Protein AF-A0A2T0QZN2-F1 (afdb_monomer)

InterPro domains:
  IPR001279 Metallo-beta-lactamase [PF00753] (52-262)
  IPR001279 Metallo-beta-lactamase [SM00849] (48-262)
  IPR036866 Ribonuclease Z/Hydroxyacylglutathione hydrolase-like [G3DSA:3.60.15.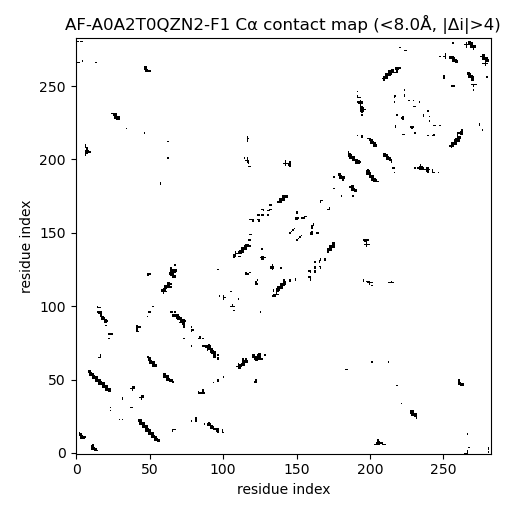10] (1-282)
  IPR036866 Ribonuclease Z/Hydroxyacylglutathione hydrolase-like [SSF56281] (5-277)
  IPR051013 N-acyl homoserine lactonase-like [PTHR42978] (6-269)

Structure (mmCIF, N/CA/C/O backbone):
data_AF-A0A2T0QZN2-F1
#
_entry.id   AF-A0A2T0QZN2-F1
#
loop_
_atom_site.group_PDB
_atom_site.id
_atom_site.type_symbol
_atom_site.label_atom_id
_atom_site.label_alt_id
_atom_site.label_comp_id
_atom_site.label_asym_id
_atom_site.label_entity_id
_atom_site.label_seq_id
_atom_site.pdbx_PDB_ins_code
_atom_site.Cartn_x
_atom_site.Cartn_y
_atom_site.Cartn_z
_atom_site.occupancy
_atom_site.B_iso_or_equiv
_atom_site.auth_seq_id
_atom_site.auth_comp_id
_atom_site.auth_asym_id
_atom_site.auth_atom_id
_atom_site.pdbx_PDB_model_num
ATOM 1 N N . MET A 1 1 ? 12.228 2.367 15.124 1.00 57.94 1 MET A N 1
ATOM 2 C CA . MET A 1 1 ? 10.984 2.978 14.625 1.00 57.94 1 MET A CA 1
ATOM 3 C C . MET A 1 1 ? 9.827 2.235 15.259 1.00 57.94 1 MET A C 1
ATOM 5 O O . MET A 1 1 ? 10.024 1.091 15.664 1.00 57.94 1 MET A O 1
ATOM 9 N N . THR A 1 2 ? 8.686 2.889 15.452 1.00 73.50 2 THR A N 1
ATOM 10 C CA . THR A 1 2 ? 7.521 2.229 16.049 1.00 73.50 2 THR A CA 1
ATOM 11 C C . THR A 1 2 ? 6.618 1.732 14.929 1.00 73.50 2 THR A C 1
ATOM 13 O O . THR A 1 2 ? 5.990 2.531 14.245 1.00 73.50 2 THR A O 1
ATOM 16 N N . ASP A 1 3 ? 6.494 0.416 14.786 1.00 89.56 3 ASP A N 1
ATOM 17 C CA . ASP A 1 3 ? 5.638 -0.207 13.763 1.00 89.56 3 ASP A CA 1
ATOM 18 C C . ASP A 1 3 ? 4.159 -0.231 14.175 1.00 89.56 3 ASP A C 1
ATOM 20 O O . ASP A 1 3 ? 3.349 -0.939 13.590 1.00 89.56 3 ASP A O 1
ATOM 24 N N . LYS A 1 4 ? 3.782 0.530 15.210 1.00 95.88 4 LYS A N 1
ATOM 25 C CA . LYS A 1 4 ? 2.442 0.523 15.797 1.00 95.88 4 LYS A CA 1
ATOM 26 C C . LYS A 1 4 ? 2.011 1.916 16.245 1.00 95.88 4 LYS A C 1
ATOM 28 O O . LYS A 1 4 ? 2.780 2.637 16.879 1.00 95.88 4 LYS A O 1
ATOM 33 N N . ILE A 1 5 ? 0.755 2.267 15.989 1.00 97.38 5 ILE A N 1
ATOM 34 C CA . ILE A 1 5 ? 0.128 3.508 16.455 1.00 97.38 5 ILE A CA 1
ATOM 35 C C . ILE A 1 5 ? -1.309 3.248 16.925 1.00 97.38 5 ILE A C 1
ATOM 37 O O . ILE A 1 5 ? -1.984 2.335 16.453 1.00 97.38 5 ILE A O 1
ATOM 41 N N . THR A 1 6 ? -1.791 4.057 17.871 1.00 97.56 6 THR A N 1
ATOM 42 C CA . THR A 1 6 ? -3.186 4.032 18.334 1.00 97.56 6 THR A CA 1
ATOM 43 C C . THR A 1 6 ? -3.939 5.238 17.781 1.00 97.56 6 THR A C 1
ATOM 45 O O . THR A 1 6 ? -3.497 6.374 17.960 1.00 97.56 6 THR A O 1
ATOM 48 N N . ILE A 1 7 ? -5.090 4.990 17.156 1.00 97.75 7 ILE A N 1
ATOM 49 C CA . ILE A 1 7 ? -6.011 5.994 16.611 1.00 97.75 7 ILE A CA 1
ATOM 50 C C . ILE A 1 7 ? -7.373 5.777 17.272 1.00 97.75 7 ILE A C 1
ATOM 52 O O . ILE A 1 7 ? -8.135 4.895 16.879 1.00 97.75 7 ILE A O 1
ATOM 56 N N . GLY A 1 8 ? -7.661 6.556 18.313 1.00 97.38 8 GLY A N 1
ATOM 57 C CA . GLY A 1 8 ? -8.823 6.376 19.176 1.00 97.38 8 GLY A CA 1
ATOM 58 C C . GLY A 1 8 ? -8.872 4.958 19.742 1.00 97.38 8 GLY A C 1
ATOM 59 O O . GLY A 1 8 ? -8.013 4.560 20.524 1.00 97.38 8 GLY A O 1
ATOM 60 N N . GLU A 1 9 ? -9.877 4.191 19.327 1.00 97.56 9 GLU A N 1
ATOM 61 C CA . GLU A 1 9 ? -10.106 2.807 19.773 1.00 97.56 9 GLU A CA 1
ATOM 62 C C . GLU A 1 9 ? -9.381 1.749 18.929 1.00 97.56 9 GLU A C 1
ATOM 64 O O . GLU A 1 9 ? -9.485 0.558 19.220 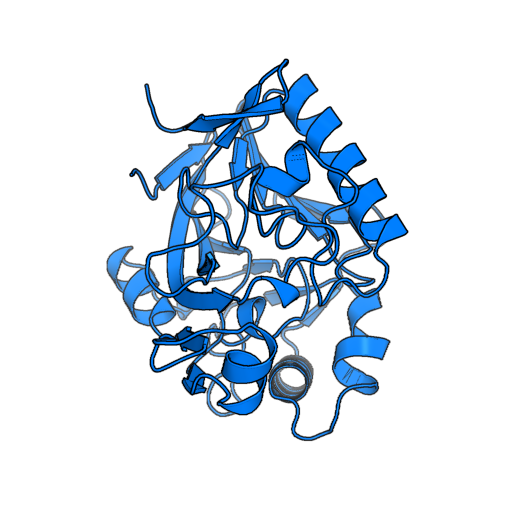1.00 97.56 9 GLU A O 1
ATOM 69 N N . PHE A 1 10 ? -8.665 2.160 17.881 1.00 98.31 10 PHE A N 1
ATOM 70 C CA . PHE A 1 10 ? -7.984 1.254 16.966 1.00 98.31 10 PHE A CA 1
ATOM 71 C C . PHE A 1 10 ? -6.484 1.220 17.229 1.00 98.31 10 PHE A C 1
ATOM 73 O O . PHE A 1 10 ? -5.843 2.253 17.426 1.00 98.31 10 PHE A O 1
ATOM 80 N N . THR A 1 11 ? -5.915 0.024 17.167 1.00 98.31 11 THR A N 1
ATOM 81 C CA . THR A 1 11 ? -4.474 -0.193 17.057 1.00 98.31 11 THR A CA 1
ATOM 82 C C . THR A 1 11 ? -4.152 -0.533 15.613 1.00 98.31 11 THR A C 1
ATOM 84 O O . THR A 1 11 ? -4.740 -1.456 15.054 1.00 98.31 11 THR A O 1
ATOM 87 N N . VAL A 1 12 ? -3.231 0.216 15.018 1.00 98.56 12 VAL A N 1
ATOM 88 C CA . VAL A 1 12 ? -2.741 0.001 13.658 1.00 98.56 12 VAL A CA 1
ATOM 89 C C . VAL A 1 12 ? -1.297 -0.465 13.748 1.00 98.56 12 VAL A C 1
ATOM 91 O O . VAL A 1 12 ? -0.490 0.188 14.408 1.00 98.56 12 VAL A O 1
ATOM 94 N N . THR A 1 13 ? -0.983 -1.577 13.093 1.00 98.38 13 THR A N 1
ATOM 95 C CA . THR A 1 13 ? 0.352 -2.179 13.069 1.00 98.38 13 THR A CA 1
ATOM 96 C C . THR A 1 13 ? 0.815 -2.332 11.629 1.00 98.38 13 THR A C 1
ATOM 98 O O . THR A 1 13 ? 0.078 -2.847 10.790 1.00 98.38 13 THR A O 1
ATOM 101 N N . VAL A 1 14 ? 2.033 -1.895 11.337 1.00 97.81 14 VAL A N 1
ATOM 102 C CA . VAL A 1 14 ? 2.692 -2.154 10.062 1.00 97.81 14 VAL A CA 1
ATOM 103 C C . VAL A 1 14 ? 3.151 -3.605 10.034 1.00 97.81 14 VAL A C 1
ATOM 105 O O . VAL A 1 14 ? 3.867 -4.053 10.926 1.00 97.81 14 VAL A O 1
ATOM 108 N N . LEU A 1 15 ? 2.745 -4.338 9.002 1.00 98.00 15 LEU A N 1
ATOM 109 C CA . LEU A 1 15 ? 3.215 -5.691 8.746 1.00 98.00 15 LEU A CA 1
ATOM 110 C C . LEU A 1 15 ? 4.143 -5.674 7.536 1.00 98.00 15 LEU A C 1
ATOM 112 O O . LEU A 1 15 ? 3.741 -5.270 6.444 1.00 98.00 15 LEU A O 1
ATOM 116 N N . THR A 1 16 ? 5.376 -6.134 7.721 1.00 97.38 16 THR A N 1
ATOM 117 C CA . THR A 1 16 ? 6.350 -6.265 6.632 1.00 97.38 16 THR A CA 1
ATOM 118 C C . THR A 1 16 ? 6.260 -7.658 6.025 1.00 97.38 16 THR A C 1
ATOM 120 O O . THR A 1 16 ? 6.447 -8.660 6.713 1.00 97.38 16 THR A O 1
ATOM 123 N N . ASP A 1 17 ? 5.992 -7.712 4.724 1.00 98.25 17 ASP A N 1
ATOM 124 C CA . ASP A 1 17 ? 6.024 -8.937 3.926 1.00 98.25 17 ASP A CA 1
ATOM 125 C C . ASP A 1 17 ? 7.380 -9.129 3.239 1.00 98.25 17 ASP A C 1
ATOM 127 O O . ASP A 1 17 ? 7.811 -10.259 3.008 1.00 98.25 17 ASP A O 1
ATOM 131 N N . GLY A 1 18 ? 8.073 -8.027 2.950 1.00 97.56 18 GLY A N 1
ATOM 132 C CA . GLY A 1 18 ? 9.351 -8.025 2.259 1.00 97.56 18 GLY A CA 1
ATOM 133 C C . GLY A 1 18 ? 9.775 -6.627 1.830 1.00 97.56 18 GLY A C 1
ATOM 134 O O . GLY A 1 18 ? 9.338 -5.632 2.411 1.00 97.56 18 GLY A O 1
ATOM 135 N N . ALA A 1 19 ? 10.612 -6.561 0.800 1.00 97.31 19 ALA A N 1
ATOM 136 C CA . ALA A 1 19 ? 11.078 -5.308 0.221 1.00 97.31 19 ALA A CA 1
ATOM 137 C C . ALA A 1 19 ? 11.343 -5.445 -1.284 1.00 97.31 19 ALA A C 1
ATOM 139 O O . ALA A 1 19 ? 11.614 -6.545 -1.785 1.00 97.31 19 ALA A O 1
ATOM 140 N N . SER A 1 20 ? 11.311 -4.304 -1.971 1.00 97.44 20 SER A N 1
ATOM 141 C CA . SER A 1 20 ? 11.792 -4.152 -3.342 1.00 97.44 20 SER A CA 1
ATOM 142 C C . SER A 1 20 ? 12.894 -3.101 -3.414 1.00 97.44 20 SER A C 1
ATOM 144 O O . SER A 1 20 ? 12.822 -2.071 -2.757 1.00 97.44 20 SER A O 1
ATOM 146 N N . HIS A 1 21 ? 13.894 -3.341 -4.255 1.00 97.25 21 HIS A N 1
ATOM 147 C CA . HIS A 1 21 ? 14.980 -2.421 -4.560 1.00 97.25 21 HIS A CA 1
ATOM 148 C C . HIS A 1 21 ? 14.774 -1.849 -5.957 1.00 97.25 21 HIS A C 1
ATOM 150 O O . HIS A 1 21 ? 14.994 -2.521 -6.966 1.00 97.25 21 HIS A O 1
ATOM 156 N N . LEU A 1 22 ? 14.341 -0.598 -6.022 1.00 96.81 22 LEU A N 1
ATOM 157 C CA . LEU A 1 22 ? 13.964 0.056 -7.261 1.00 96.81 22 LEU A CA 1
ATOM 158 C C . LEU A 1 22 ? 15.111 0.908 -7.807 1.00 96.81 22 LEU A C 1
ATOM 160 O O . LEU A 1 22 ? 15.679 1.726 -7.082 1.00 96.81 22 LEU A O 1
ATOM 164 N N . PRO A 1 23 ? 15.485 0.753 -9.085 1.00 96.81 23 PRO A N 1
ATOM 165 C CA . PRO A 1 23 ? 16.515 1.592 -9.674 1.00 96.81 23 PRO A CA 1
ATOM 166 C C . PRO A 1 23 ? 15.994 3.020 -9.931 1.00 96.81 23 PRO A C 1
ATOM 168 O O . PRO A 1 23 ? 14.783 3.226 -9.989 1.00 96.81 23 PRO A O 1
ATOM 171 N N . PRO A 1 24 ? 16.869 4.007 -10.197 1.00 95.62 24 PRO A N 1
ATOM 172 C CA . PRO A 1 24 ? 16.467 5.393 -10.458 1.00 95.62 24 PRO A CA 1
ATOM 173 C C . PRO A 1 24 ? 15.405 5.555 -11.557 1.00 95.62 24 PRO A C 1
ATOM 175 O O . PRO A 1 24 ? 14.515 6.394 -11.443 1.00 95.62 24 PRO A O 1
ATOM 178 N N . SER A 1 25 ? 15.452 4.725 -12.606 1.00 96.44 25 SER A N 1
ATOM 179 C CA . SER A 1 25 ? 14.443 4.720 -13.682 1.00 96.44 25 SER A CA 1
ATOM 180 C C . SER A 1 25 ? 13.021 4.360 -13.234 1.00 96.44 25 SER A C 1
ATOM 182 O O . SER A 1 25 ? 12.083 4.627 -13.985 1.00 96.44 25 SER A O 1
ATOM 184 N N . ALA A 1 26 ? 12.841 3.820 -12.024 1.00 96.88 26 ALA A N 1
ATOM 185 C CA . ALA A 1 26 ? 11.532 3.627 -11.405 1.00 96.88 26 ALA A CA 1
ATOM 186 C C . ALA A 1 26 ? 10.805 4.938 -11.100 1.00 96.88 26 ALA A C 1
ATOM 188 O O . ALA A 1 26 ? 9.582 4.930 -10.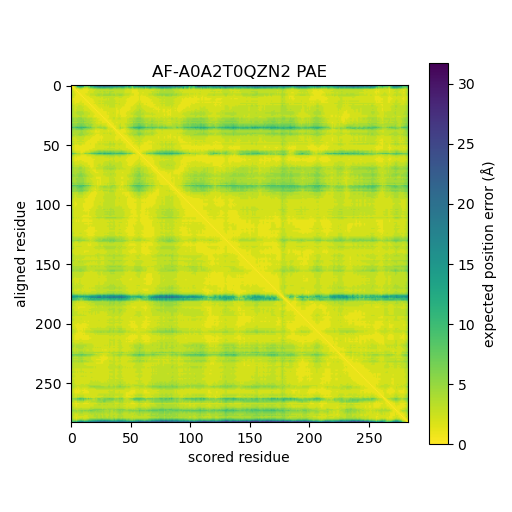974 1.00 96.88 26 ALA A O 1
ATOM 189 N N . TYR A 1 27 ? 11.542 6.050 -11.036 1.00 96.81 27 TYR A N 1
ATOM 190 C CA . TYR A 1 27 ? 11.020 7.361 -10.674 1.00 96.81 27 TYR A CA 1
ATOM 191 C C . TYR A 1 27 ? 11.262 8.391 -11.785 1.00 96.81 27 TYR A C 1
ATOM 193 O O . TYR A 1 27 ? 12.128 9.264 -11.651 1.00 96.81 27 TYR A O 1
ATOM 201 N N . PRO A 1 28 ? 10.548 8.306 -12.925 1.00 95.50 28 PRO A N 1
ATOM 202 C CA . PRO A 1 28 ? 10.657 9.302 -13.982 1.00 95.50 28 PRO A CA 1
ATOM 203 C C . PRO A 1 28 ? 10.459 10.719 -13.436 1.00 95.50 28 PRO A C 1
ATOM 205 O O . PRO A 1 28 ? 9.484 10.986 -12.740 1.00 95.50 28 PRO A O 1
ATOM 208 N N . GLY A 1 29 ? 11.386 11.615 -13.776 1.00 94.44 29 GLY A N 1
ATOM 209 C CA . GLY A 1 29 ? 11.387 13.007 -13.318 1.00 94.44 29 GLY A CA 1
ATOM 210 C C . GLY A 1 29 ? 12.186 13.261 -12.037 1.00 94.44 29 GLY A C 1
ATOM 211 O O . GLY A 1 29 ? 12.521 14.414 -11.774 1.00 94.44 29 GLY A O 1
ATOM 212 N N . ALA A 1 30 ? 12.583 12.222 -11.293 1.00 95.25 30 ALA A N 1
ATOM 213 C CA . ALA A 1 30 ? 13.445 12.387 -10.127 1.00 95.25 30 ALA A CA 1
ATOM 214 C C . ALA A 1 30 ? 14.868 12.817 -10.514 1.00 95.25 30 ALA A C 1
ATOM 216 O O . ALA A 1 30 ? 15.549 12.174 -11.316 1.00 95.25 30 ALA A O 1
ATOM 217 N N . ASP A 1 31 ? 15.345 13.881 -9.869 1.00 93.75 31 ASP A N 1
ATOM 218 C CA . ASP A 1 31 ? 16.754 14.263 -9.847 1.00 93.75 31 ASP A CA 1
ATOM 219 C C . ASP A 1 31 ? 17.362 13.854 -8.502 1.00 93.75 31 ASP A C 1
ATOM 221 O O . ASP A 1 31 ? 17.329 14.604 -7.526 1.00 93.75 31 ASP A O 1
ATOM 225 N N . PHE A 1 32 ? 17.938 12.653 -8.447 1.00 92.69 32 PHE A N 1
ATOM 226 C CA . PHE A 1 32 ? 18.545 12.117 -7.224 1.00 92.69 32 PHE A CA 1
ATOM 227 C C . PHE A 1 32 ? 19.757 12.925 -6.733 1.00 92.69 32 PHE A C 1
ATOM 229 O O . PHE A 1 32 ? 20.181 12.744 -5.596 1.00 92.69 32 PHE A O 1
ATOM 236 N N . THR A 1 33 ? 20.290 13.873 -7.518 1.00 92.00 33 THR A N 1
ATOM 237 C CA . THR A 1 33 ? 21.309 14.807 -7.007 1.00 92.00 33 THR A CA 1
ATOM 238 C C . THR A 1 33 ? 20.724 15.839 -6.037 1.00 92.00 33 THR A C 1
ATOM 240 O O . THR A 1 33 ? 21.453 16.367 -5.198 1.00 92.00 33 THR A O 1
ATOM 243 N N . LYS A 1 34 ? 19.408 16.094 -6.104 1.00 92.19 34 LYS A N 1
ATOM 244 C CA . LYS A 1 34 ? 18.662 16.924 -5.142 1.00 92.19 34 LYS A CA 1
ATOM 245 C C . LYS A 1 34 ? 18.196 16.142 -3.914 1.00 92.19 34 LYS A C 1
ATOM 247 O O . LYS A 1 34 ? 17.916 16.757 -2.888 1.00 92.19 34 LYS A O 1
ATOM 252 N N . TYR A 1 35 ? 18.143 14.813 -4.012 1.00 88.31 35 TYR A N 1
ATOM 253 C CA . TYR A 1 35 ? 17.693 13.902 -2.956 1.00 88.31 35 TYR A CA 1
ATOM 254 C C . TYR A 1 35 ? 18.772 12.841 -2.664 1.00 88.31 35 TYR A C 1
ATOM 256 O O . TYR A 1 35 ? 18.556 11.651 -2.898 1.00 88.31 35 TYR A O 1
ATOM 264 N N . PRO A 1 36 ? 19.968 13.254 -2.198 1.00 83.06 36 PRO A N 1
ATOM 265 C CA . PRO A 1 36 ? 21.141 12.379 -2.124 1.00 83.06 36 PRO A CA 1
ATOM 266 C C . PRO A 1 36 ? 20.989 11.198 -1.153 1.00 83.06 36 PRO A C 1
ATOM 268 O O . PRO A 1 36 ? 21.677 10.198 -1.325 1.00 83.06 36 PRO A O 1
ATOM 271 N N . ASP A 1 37 ? 20.079 11.289 -0.180 1.00 86.06 37 ASP A N 1
ATOM 272 C CA . ASP A 1 37 ? 19.844 10.251 0.836 1.00 86.06 37 ASP A CA 1
ATOM 273 C C . ASP A 1 37 ? 18.769 9.229 0.424 1.00 86.06 37 ASP A C 1
ATOM 275 O O . ASP A 1 37 ? 18.391 8.355 1.197 1.00 86.06 37 ASP A O 1
ATOM 279 N N . THR A 1 38 ? 18.235 9.349 -0.793 1.00 89.88 38 THR A N 1
ATOM 280 C CA . THR A 1 38 ? 17.173 8.472 -1.293 1.00 89.88 38 THR A CA 1
ATOM 281 C C . THR A 1 38 ? 17.685 7.122 -1.788 1.00 89.88 38 THR A C 1
ATOM 283 O O . THR A 1 38 ? 17.000 6.112 -1.623 1.00 89.88 38 THR A O 1
ATOM 286 N N . LEU A 1 39 ? 18.854 7.102 -2.430 1.00 94.06 39 LEU A N 1
ATOM 287 C CA . LEU A 1 39 ? 19.439 5.877 -2.966 1.00 94.06 39 LEU A CA 1
ATOM 288 C C . LEU A 1 39 ? 20.417 5.281 -1.953 1.00 94.06 39 LEU A C 1
ATOM 290 O O . LEU A 1 39 ? 21.245 5.986 -1.379 1.00 94.06 39 LEU A O 1
ATOM 294 N N . ASP A 1 40 ? 20.341 3.970 -1.767 1.00 94.00 40 ASP A N 1
ATOM 295 C CA . ASP A 1 40 ? 21.258 3.208 -0.932 1.00 94.00 40 ASP A CA 1
ATOM 296 C C . ASP A 1 40 ? 22.633 3.008 -1.609 1.00 94.00 40 ASP A C 1
ATOM 298 O O . ASP A 1 40 ? 22.904 3.453 -2.729 1.00 94.00 40 ASP A O 1
ATOM 302 N N . ALA A 1 41 ? 23.534 2.291 -0.931 1.00 94.19 41 ALA A N 1
ATOM 303 C CA . ALA A 1 41 ? 24.888 2.022 -1.422 1.00 94.19 41 ALA A CA 1
ATOM 304 C C . ALA A 1 41 ? 24.947 1.188 -2.721 1.00 94.19 41 ALA A C 1
ATOM 306 O O . ALA A 1 41 ? 26.002 1.118 -3.354 1.00 94.19 41 ALA A O 1
ATOM 307 N N . THR A 1 42 ? 23.849 0.538 -3.109 1.00 94.75 42 THR A N 1
ATOM 308 C CA . THR A 1 42 ? 23.722 -0.210 -4.367 1.00 94.75 42 THR A CA 1
ATOM 309 C C . THR A 1 42 ? 23.194 0.656 -5.513 1.00 94.75 42 THR A C 1
ATOM 311 O O . THR A 1 42 ? 23.224 0.230 -6.669 1.00 94.75 42 THR A O 1
ATOM 314 N N . GLY A 1 43 ? 22.783 1.895 -5.217 1.00 95.25 43 GLY A N 1
ATOM 315 C CA . GLY A 1 43 ? 22.217 2.836 -6.178 1.00 95.25 43 GLY A CA 1
ATOM 316 C C . GLY A 1 43 ? 20.722 2.635 -6.422 1.00 95.25 43 GLY A C 1
ATOM 317 O O . GLY A 1 43 ? 20.213 3.134 -7.424 1.00 95.25 43 GLY A O 1
ATOM 318 N N . THR A 1 44 ? 20.028 1.909 -5.542 1.00 96.44 44 THR A N 1
ATOM 319 C CA . THR A 1 44 ? 18.574 1.691 -5.595 1.00 96.44 44 THR A CA 1
ATOM 320 C C . THR A 1 44 ? 17.860 2.394 -4.450 1.00 96.44 44 THR A C 1
ATOM 322 O O . THR A 1 44 ? 18.481 2.736 -3.451 1.00 96.44 44 THR A O 1
ATOM 325 N N . HIS A 1 45 ? 16.554 2.600 -4.579 1.00 95.94 45 HIS A N 1
ATOM 326 C CA . HIS A 1 45 ? 15.682 2.963 -3.471 1.00 95.94 45 HIS A CA 1
ATOM 327 C C . HIS A 1 45 ? 14.980 1.707 -2.950 1.00 95.94 45 HIS A C 1
ATOM 329 O O . HIS A 1 45 ? 14.340 0.996 -3.726 1.00 95.94 45 HIS A O 1
ATOM 335 N N . GLU A 1 46 ? 15.114 1.415 -1.660 1.00 95.88 46 GLU A N 1
ATOM 336 C CA . GLU A 1 46 ? 14.386 0.318 -1.024 1.00 95.88 46 GLU A CA 1
ATOM 337 C C . GLU A 1 46 ? 12.978 0.784 -0.637 1.00 95.88 46 GLU A C 1
ATOM 339 O O . GLU A 1 46 ? 12.827 1.753 0.105 1.00 95.88 46 GLU A O 1
ATOM 344 N N . ILE A 1 47 ? 11.962 0.064 -1.107 1.00 96.19 47 ILE A N 1
ATOM 345 C CA . ILE A 1 47 ? 10.573 0.224 -0.678 1.00 96.19 47 ILE A CA 1
ATOM 346 C C . ILE A 1 47 ? 10.113 -1.003 0.105 1.00 96.19 47 ILE A C 1
ATOM 348 O O . ILE A 1 47 ? 10.472 -2.142 -0.208 1.00 96.19 47 ILE A O 1
ATOM 352 N N . ARG A 1 48 ? 9.280 -0.777 1.121 1.00 96.38 48 ARG A N 1
ATOM 353 C CA . ARG A 1 48 ? 8.662 -1.852 1.908 1.00 96.38 48 ARG A CA 1
ATOM 354 C C . ARG A 1 48 ? 7.535 -2.510 1.117 1.00 96.38 48 ARG A C 1
ATOM 356 O O . ARG A 1 48 ? 6.726 -1.813 0.524 1.00 96.38 48 ARG A O 1
ATOM 363 N N . LEU A 1 49 ? 7.423 -3.834 1.184 1.00 97.88 49 LEU A N 1
ATOM 364 C CA . LEU A 1 49 ? 6.224 -4.572 0.773 1.00 97.88 49 LEU A CA 1
ATOM 365 C C . LEU A 1 49 ? 5.496 -5.061 2.024 1.00 97.88 49 LEU A C 1
ATOM 367 O O . LEU A 1 49 ? 6.142 -5.488 2.989 1.00 97.88 49 LEU A O 1
ATOM 371 N N . GLY A 1 50 ? 4.166 -5.022 2.045 1.00 97.31 50 GLY A N 1
ATOM 372 C CA . GLY A 1 50 ? 3.445 -5.426 3.245 1.00 97.31 50 GLY A CA 1
ATOM 373 C C . GLY A 1 50 ? 1.971 -5.070 3.285 1.00 97.31 50 GLY A C 1
ATOM 374 O O . GLY A 1 50 ? 1.302 -4.949 2.267 1.00 97.31 50 GLY A O 1
ATOM 375 N N . ALA A 1 51 ? 1.475 -4.936 4.508 1.00 98.50 51 ALA A N 1
ATOM 376 C CA . ALA A 1 51 ? 0.096 -4.582 4.801 1.00 98.50 51 ALA A CA 1
ATOM 377 C C . ALA A 1 51 ? 0.027 -3.760 6.091 1.00 98.50 51 ALA A C 1
ATOM 379 O O . ALA A 1 51 ? 1.023 -3.590 6.804 1.00 98.50 51 ALA A O 1
ATOM 380 N N . HIS A 1 52 ? -1.171 -3.291 6.418 1.00 98.69 52 HIS A N 1
ATOM 381 C CA . HIS A 1 52 ? -1.465 -2.713 7.721 1.00 98.69 52 HIS A CA 1
ATOM 382 C C . HIS A 1 52 ? -2.530 -3.544 8.428 1.00 98.69 52 HIS A C 1
ATOM 384 O O . HIS A 1 52 ? -3.641 -3.703 7.928 1.00 98.69 52 HIS A O 1
ATOM 390 N N . LEU A 1 53 ? -2.193 -4.053 9.610 1.00 98.75 53 LEU A N 1
ATOM 391 C CA . LEU A 1 53 ? -3.125 -4.726 10.504 1.00 98.75 53 LEU A CA 1
ATOM 392 C C . LEU A 1 53 ? -3.857 -3.699 11.352 1.00 98.75 53 LEU A C 1
ATOM 394 O O . LEU A 1 53 ? -3.223 -2.892 12.032 1.00 98.75 53 LEU A O 1
ATOM 398 N N . VAL A 1 54 ? -5.182 -3.768 11.367 1.00 98.75 54 VAL A N 1
ATOM 399 C CA . VAL A 1 54 ? -6.013 -2.898 12.193 1.00 98.75 54 VAL A CA 1
ATOM 400 C C . VAL A 1 54 ? -6.862 -3.740 13.133 1.00 98.75 54 VAL A C 1
ATOM 402 O O . VAL A 1 54 ? -7.626 -4.603 12.708 1.00 98.75 54 VAL A O 1
ATOM 405 N N . GLN A 1 55 ? -6.729 -3.472 14.429 1.00 98.25 55 GLN A N 1
ATOM 406 C CA . GLN A 1 55 ? -7.476 -4.128 15.500 1.00 98.25 55 GLN A CA 1
ATOM 407 C C . GLN A 1 55 ? -8.300 -3.085 16.251 1.00 98.25 55 GLN A C 1
ATOM 409 O O . GLN A 1 55 ? -7.755 -2.082 16.716 1.00 98.25 55 GLN A O 1
ATOM 414 N N . GLY A 1 56 ? -9.605 -3.312 16.394 1.00 96.31 56 GLY A N 1
ATOM 415 C CA . GLY A 1 56 ? -10.489 -2.368 17.076 1.00 96.31 56 GLY A CA 1
ATOM 416 C C . GLY A 1 56 ? -11.875 -2.934 17.400 1.00 96.31 56 GLY A C 1
ATOM 417 O O . GLY A 1 56 ? -12.083 -4.148 17.353 1.00 96.31 56 GLY A O 1
ATOM 418 N N . PRO A 1 57 ? -12.859 -2.071 17.720 1.00 94.25 57 PRO A N 1
ATOM 419 C CA . PRO A 1 57 ? -14.190 -2.493 18.175 1.00 94.25 57 PRO A CA 1
ATOM 420 C C . PRO A 1 57 ? -15.011 -3.253 17.120 1.00 94.25 57 PRO A C 1
ATOM 422 O O . PRO A 1 57 ? -16.009 -3.888 17.461 1.00 94.25 57 PRO A O 1
ATOM 425 N N . HIS A 1 58 ? -14.605 -3.197 15.850 1.00 89.56 58 HIS A N 1
ATOM 426 C CA . HIS A 1 58 ? -15.277 -3.865 14.730 1.00 89.56 58 HIS A CA 1
ATOM 427 C C . HIS A 1 58 ? -14.547 -5.122 14.246 1.00 89.56 58 HIS A C 1
ATOM 429 O O . HIS A 1 58 ? -14.884 -5.647 13.191 1.00 89.56 58 HIS A O 1
ATOM 435 N N . GLY A 1 59 ? -13.587 -5.621 15.031 1.00 94.31 59 GLY A N 1
ATOM 436 C CA . GLY A 1 59 ? -12.815 -6.818 14.719 1.00 94.31 59 GLY A CA 1
ATOM 437 C C . GLY A 1 59 ? -11.405 -6.504 14.233 1.00 94.31 59 GLY A C 1
ATOM 438 O O . GLY A 1 59 ? -10.851 -5.437 14.523 1.00 94.31 59 GLY A O 1
ATOM 439 N N . THR A 1 60 ? -10.838 -7.471 13.516 1.00 98.25 60 THR A N 1
ATOM 440 C CA . THR A 1 60 ? -9.480 -7.428 12.978 1.00 98.25 60 THR A CA 1
ATOM 441 C C . THR A 1 60 ? -9.549 -7.463 11.457 1.00 98.25 60 THR A C 1
ATOM 443 O O . THR A 1 60 ? -10.156 -8.363 10.875 1.00 98.25 60 THR A O 1
ATOM 446 N N . PHE A 1 61 ? -8.936 -6.480 10.809 1.00 98.81 61 PHE A N 1
ATOM 447 C CA . PHE A 1 61 ? -8.927 -6.366 9.355 1.00 98.81 61 PHE A CA 1
ATOM 448 C C . PHE A 1 61 ? -7.562 -5.926 8.838 1.00 98.81 61 PHE A C 1
ATOM 450 O O . PHE A 1 61 ? -6.719 -5.445 9.601 1.00 98.81 61 PHE A O 1
ATOM 457 N N . LEU A 1 62 ? -7.359 -6.099 7.536 1.00 98.88 62 LEU A N 1
ATOM 458 C CA . LEU A 1 62 ? -6.161 -5.652 6.841 1.00 98.88 62 LEU A CA 1
ATOM 459 C C . LEU A 1 62 ? -6.474 -4.518 5.868 1.00 98.88 62 LEU A C 1
ATOM 461 O O . LEU A 1 62 ? -7.543 -4.483 5.255 1.00 98.88 62 LEU A O 1
ATOM 465 N N . VAL A 1 63 ? -5.509 -3.618 5.706 1.00 98.88 63 VAL A N 1
ATOM 466 C CA . VAL A 1 63 ? -5.385 -2.791 4.505 1.00 98.88 63 VAL A CA 1
ATOM 467 C C . VAL A 1 63 ? -4.210 -3.331 3.703 1.00 98.88 63 VAL A C 1
ATOM 469 O O . VAL A 1 63 ? -3.083 -3.337 4.208 1.00 98.88 63 VAL A O 1
ATOM 472 N N . ASP A 1 64 ? -4.508 -3.797 2.490 1.00 98.88 64 ASP A N 1
ATOM 473 C CA . ASP A 1 64 ? -3.649 -4.634 1.641 1.00 98.88 64 ASP A CA 1
ATOM 474 C C . ASP A 1 64 ? -3.247 -5.983 2.278 1.00 98.88 64 ASP A C 1
ATOM 476 O O . ASP A 1 64 ? -3.588 -6.301 3.417 1.00 98.88 64 ASP A O 1
ATOM 480 N N . ALA A 1 65 ? -2.572 -6.830 1.506 1.00 98.69 65 ALA A N 1
ATOM 481 C CA . ALA A 1 65 ? -2.235 -8.208 1.845 1.00 98.69 65 ALA A CA 1
ATOM 482 C C . ALA A 1 65 ? -0.865 -8.637 1.284 1.00 98.69 65 ALA A C 1
ATOM 484 O O . ALA A 1 65 ? -0.659 -9.818 1.023 1.00 98.69 65 ALA A O 1
ATOM 485 N N . GLY A 1 66 ? 0.086 -7.714 1.109 1.00 98.31 66 GLY A N 1
ATOM 486 C CA . GLY A 1 66 ? 1.446 -8.041 0.662 1.00 98.31 66 GLY A CA 1
ATOM 487 C C . GLY A 1 66 ? 1.520 -8.715 -0.715 1.00 98.31 66 GLY A C 1
ATOM 488 O O . GLY A 1 66 ? 0.549 -8.750 -1.465 1.00 98.31 66 GLY A O 1
ATOM 489 N N . ALA A 1 67 ? 2.683 -9.281 -1.036 1.00 98.25 67 ALA A N 1
ATOM 490 C CA . ALA A 1 67 ? 3.043 -9.797 -2.356 1.00 98.25 67 ALA A CA 1
ATOM 491 C C . ALA A 1 67 ? 2.928 -11.312 -2.519 1.00 98.25 67 ALA A C 1
ATOM 493 O O . ALA A 1 67 ? 3.147 -11.832 -3.615 1.00 98.25 67 ALA A O 1
ATOM 494 N N . GLY A 1 68 ? 2.572 -12.033 -1.457 1.00 98.12 68 GLY A N 1
ATOM 495 C CA . GLY A 1 68 ? 2.638 -13.489 -1.472 1.00 98.12 68 GLY A CA 1
ATOM 496 C C . GLY A 1 68 ? 4.085 -13.979 -1.405 1.00 98.12 68 GLY A C 1
ATOM 497 O O . GLY A 1 68 ? 5.003 -13.265 -1.002 1.00 98.12 68 GLY A O 1
ATOM 498 N N . GLU A 1 69 ? 4.305 -15.228 -1.804 1.00 97.25 69 GLU A N 1
ATOM 499 C CA . GLU A 1 69 ? 5.654 -15.786 -1.921 1.00 97.25 69 GLU A CA 1
ATOM 500 C C . GLU A 1 69 ? 6.310 -15.261 -3.206 1.00 97.25 69 GLU A C 1
ATOM 502 O O . GLU A 1 69 ? 6.031 -15.743 -4.305 1.00 97.25 69 GLU A O 1
ATOM 507 N N . LEU A 1 70 ? 7.188 -14.265 -3.068 1.00 96.38 70 LEU A N 1
ATOM 508 C CA . LEU A 1 70 ? 7.828 -13.584 -4.193 1.00 96.38 70 LEU A CA 1
ATOM 509 C C . LEU A 1 70 ? 9.350 -13.658 -4.076 1.00 96.38 70 LEU A C 1
ATOM 511 O O . LEU A 1 70 ? 9.938 -13.284 -3.063 1.00 96.38 70 LEU A O 1
ATOM 515 N N . SER A 1 71 ? 10.003 -14.078 -5.157 1.00 96.44 71 SER A N 1
ATOM 516 C CA . SER A 1 71 ? 11.449 -13.957 -5.316 1.00 96.44 71 SER A CA 1
ATOM 517 C C . SER A 1 71 ? 11.760 -13.562 -6.750 1.00 96.44 71 SER A C 1
ATOM 519 O O . SER A 1 71 ? 11.612 -14.357 -7.678 1.00 96.44 71 SER A O 1
ATOM 521 N N . MET A 1 72 ? 12.171 -12.311 -6.929 1.00 96.44 72 MET A N 1
ATOM 522 C CA . MET A 1 72 ? 12.484 -11.742 -8.229 1.00 96.44 72 MET A CA 1
ATOM 523 C C . MET A 1 72 ? 13.965 -11.354 -8.268 1.00 96.44 72 MET A C 1
ATOM 525 O O . MET A 1 72 ? 14.352 -10.366 -7.637 1.00 96.44 72 MET A O 1
ATOM 529 N N . PRO A 1 73 ? 14.818 -12.104 -8.991 1.00 97.44 73 PRO A N 1
ATOM 530 C CA . PRO A 1 73 ? 16.207 -11.722 -9.215 1.00 97.44 73 PRO A CA 1
ATOM 531 C C . PRO A 1 73 ? 16.301 -10.342 -9.859 1.00 97.44 73 PRO A C 1
ATOM 533 O O . PRO A 1 73 ? 15.458 -9.980 -10.680 1.00 97.44 73 PRO A O 1
ATOM 536 N N . PHE A 1 74 ? 17.338 -9.579 -9.519 1.00 97.44 74 PHE A N 1
ATOM 537 C CA . PHE A 1 74 ? 17.526 -8.273 -10.140 1.00 97.44 74 PHE A CA 1
ATOM 538 C C . PHE A 1 74 ? 17.881 -8.444 -11.626 1.00 97.44 74 PHE A C 1
ATOM 540 O O . PHE A 1 74 ? 18.880 -9.106 -11.928 1.00 97.44 74 PHE A O 1
ATOM 547 N N . PRO A 1 75 ? 17.105 -7.885 -12.579 1.00 96.88 75 PRO A N 1
ATOM 548 C CA . PRO A 1 75 ? 17.369 -8.109 -13.996 1.00 96.88 75 PRO A CA 1
ATOM 549 C C . PRO A 1 75 ? 18.710 -7.479 -14.415 1.00 96.88 75 PRO A C 1
ATOM 551 O O . PRO A 1 75 ? 18.875 -6.262 -14.272 1.00 96.88 75 PRO A O 1
ATOM 554 N N . PRO A 1 76 ? 19.668 -8.247 -14.978 1.00 96.06 76 PRO A N 1
ATOM 555 C CA . PRO A 1 76 ? 20.980 -7.708 -15.348 1.00 96.06 76 PRO A CA 1
ATOM 556 C C . PRO A 1 76 ? 20.907 -6.565 -16.366 1.00 96.06 76 PRO A C 1
ATOM 558 O O . PRO A 1 76 ? 21.680 -5.613 -16.292 1.00 96.06 76 PRO A O 1
ATOM 561 N N . GLU A 1 77 ? 19.958 -6.635 -17.302 1.00 96.62 77 GLU A N 1
ATOM 562 C CA . GLU A 1 77 ? 19.743 -5.591 -18.309 1.00 96.62 77 GLU A CA 1
ATOM 563 C C . GLU A 1 77 ? 19.231 -4.290 -17.682 1.00 96.62 77 GLU A C 1
ATOM 565 O O . GLU A 1 77 ? 19.696 -3.210 -18.042 1.00 96.62 77 GLU A O 1
ATOM 570 N N . LEU A 1 78 ? 18.336 -4.387 -16.693 1.00 96.12 78 LEU A N 1
ATOM 571 C CA . LEU A 1 78 ? 17.831 -3.229 -15.957 1.00 96.12 78 LEU A CA 1
ATOM 572 C C . LEU A 1 78 ? 18.936 -2.594 -15.107 1.00 96.12 78 LEU A C 1
ATOM 574 O O . LEU A 1 78 ? 19.078 -1.371 -15.103 1.00 96.12 78 LEU A O 1
ATOM 578 N N . ALA A 1 79 ? 19.752 -3.413 -14.437 1.00 96.94 79 ALA A N 1
ATOM 579 C CA . ALA A 1 79 ? 20.918 -2.938 -13.697 1.00 96.94 79 ALA A CA 1
ATOM 580 C C . ALA A 1 79 ? 21.893 -2.184 -14.616 1.00 96.94 79 ALA A C 1
ATOM 582 O O . ALA A 1 79 ? 22.284 -1.058 -14.309 1.00 96.94 79 ALA A O 1
ATOM 583 N N . ALA A 1 80 ? 22.218 -2.757 -15.780 1.00 96.62 80 ALA A N 1
ATOM 584 C CA . ALA A 1 80 ? 23.092 -2.127 -16.765 1.00 96.62 80 ALA A CA 1
ATOM 585 C C . ALA A 1 80 ? 22.510 -0.811 -17.310 1.00 96.62 80 ALA A C 1
ATOM 587 O O . ALA A 1 80 ? 23.231 0.184 -17.395 1.00 96.62 80 ALA A O 1
ATOM 588 N N . ALA A 1 81 ? 21.210 -0.774 -17.625 1.00 96.62 81 ALA A N 1
ATOM 589 C CA . ALA A 1 81 ? 20.525 0.428 -18.108 1.00 96.62 81 ALA A CA 1
ATOM 590 C C . ALA A 1 81 ? 20.512 1.573 -17.080 1.00 96.62 81 ALA A C 1
ATOM 592 O O . ALA A 1 81 ? 20.466 2.740 -17.462 1.00 96.62 81 ALA A O 1
ATOM 593 N N . ASN A 1 82 ? 20.595 1.245 -15.788 1.00 96.38 82 ASN A N 1
ATOM 594 C CA . ASN A 1 82 ? 20.676 2.209 -14.689 1.00 96.38 82 ASN A CA 1
ATOM 595 C C . ASN A 1 82 ? 22.111 2.446 -14.189 1.00 96.38 82 ASN A C 1
ATOM 597 O O . ASN A 1 82 ? 22.306 3.152 -13.204 1.00 96.38 82 ASN A O 1
ATOM 601 N N . GLY A 1 83 ? 23.123 1.870 -14.848 1.00 95.88 83 GLY A N 1
ATOM 602 C CA . GLY A 1 83 ? 24.526 2.040 -14.465 1.00 95.88 83 GLY A CA 1
ATOM 603 C C . GLY A 1 83 ? 24.891 1.427 -13.108 1.00 95.88 83 GLY A C 1
ATOM 604 O O . GLY A 1 83 ? 25.890 1.831 -12.511 1.00 95.88 83 GLY A O 1
ATOM 605 N N . LEU A 1 84 ? 24.106 0.466 -12.611 1.00 96.06 84 LEU A N 1
ATOM 606 C CA . LEU A 1 84 ? 24.354 -0.181 -11.325 1.00 96.06 84 LEU A CA 1
ATOM 607 C C . LEU A 1 84 ? 25.554 -1.127 -11.444 1.00 96.06 84 LEU A C 1
ATOM 609 O O . LEU A 1 84 ? 25.553 -2.060 -12.248 1.00 96.06 84 LEU A O 1
ATOM 613 N N . THR A 1 85 ? 26.588 -0.896 -10.637 1.00 92.75 85 THR A N 1
ATOM 614 C CA . THR A 1 85 ? 27.824 -1.701 -10.648 1.00 92.75 85 THR A CA 1
ATOM 615 C C . THR A 1 85 ? 27.804 -2.852 -9.645 1.00 92.75 85 THR A C 1
ATOM 617 O O . THR A 1 85 ? 28.553 -3.814 -9.805 1.00 92.75 85 THR A O 1
ATOM 620 N N . ASN A 1 86 ? 26.945 -2.765 -8.629 1.00 93.44 86 ASN A N 1
ATOM 621 C CA . ASN A 1 86 ? 26.757 -3.782 -7.600 1.00 93.44 86 ASN A CA 1
ATOM 622 C C . ASN A 1 86 ? 25.280 -3.811 -7.159 1.00 93.44 86 ASN A C 1
ATOM 624 O O . ASN A 1 86 ? 24.988 -3.412 -6.030 1.00 93.44 86 ASN A O 1
ATOM 628 N N . PRO A 1 87 ? 24.345 -4.196 -8.054 1.00 94.56 87 PRO A N 1
ATOM 629 C CA . PRO A 1 87 ? 22.928 -4.243 -7.714 1.00 94.56 87 PRO A CA 1
ATOM 630 C C . PRO A 1 87 ? 22.660 -5.301 -6.628 1.00 94.56 87 PRO A C 1
ATOM 632 O O . PRO A 1 87 ? 23.423 -6.269 -6.508 1.00 94.56 87 PRO A O 1
ATOM 635 N N . PRO A 1 88 ? 21.559 -5.170 -5.871 1.00 94.88 88 PRO A N 1
ATOM 636 C CA . PRO A 1 88 ? 21.089 -6.224 -4.980 1.00 94.88 88 PRO A CA 1
ATOM 637 C C . PRO A 1 88 ? 20.860 -7.542 -5.743 1.00 94.88 88 PRO A C 1
ATOM 639 O O . PRO A 1 88 ? 20.582 -7.522 -6.944 1.00 94.88 88 PRO A O 1
ATOM 642 N N . PRO A 1 89 ? 20.950 -8.713 -5.084 1.00 94.38 89 PRO A N 1
ATOM 643 C CA . PRO A 1 89 ? 20.746 -10.002 -5.754 1.00 94.38 89 PRO A CA 1
ATOM 644 C C . PRO A 1 89 ? 19.308 -10.184 -6.270 1.00 94.38 89 PRO A C 1
ATOM 646 O O . PRO A 1 89 ? 19.077 -10.843 -7.287 1.00 94.38 89 PRO A O 1
ATOM 649 N N . THR A 1 90 ? 18.342 -9.583 -5.581 1.00 96.19 90 THR A N 1
ATOM 650 C CA . THR A 1 90 ? 16.915 -9.601 -5.906 1.00 96.19 90 THR A CA 1
ATOM 651 C C . THR A 1 90 ? 16.399 -8.178 -6.040 1.00 96.19 90 THR A C 1
ATOM 653 O O . THR A 1 90 ? 16.714 -7.338 -5.202 1.00 96.19 90 THR A O 1
ATOM 656 N N . MET A 1 91 ? 15.577 -7.922 -7.056 1.00 96.94 91 MET A N 1
ATOM 657 C CA . MET A 1 91 ? 14.804 -6.685 -7.150 1.00 96.94 91 MET A CA 1
ATOM 658 C C . MET A 1 91 ? 13.632 -6.692 -6.173 1.00 96.94 91 MET A C 1
ATOM 660 O O . MET A 1 91 ? 13.310 -5.643 -5.646 1.00 96.94 91 MET A O 1
ATOM 664 N N . ALA A 1 92 ? 13.024 -7.848 -5.905 1.00 97.50 92 ALA A N 1
ATOM 665 C CA . ALA A 1 92 ? 11.960 -7.978 -4.915 1.00 97.50 92 ALA A CA 1
ATOM 666 C C . ALA A 1 92 ? 12.046 -9.334 -4.213 1.00 97.50 92 ALA A C 1
ATOM 668 O O . ALA A 1 92 ? 12.302 -10.362 -4.851 1.00 97.50 92 ALA A O 1
ATOM 669 N N . SER A 1 93 ? 11.824 -9.341 -2.904 1.00 98.06 93 SER A N 1
ATOM 670 C CA . SER A 1 93 ? 11.690 -10.561 -2.111 1.00 98.06 93 SER A CA 1
ATOM 671 C C . SER A 1 93 ? 10.626 -10.348 -1.050 1.00 98.06 93 SER A C 1
ATOM 673 O O . SER A 1 93 ? 10.724 -9.400 -0.274 1.00 98.06 93 SER A O 1
ATOM 675 N N . ALA A 1 94 ? 9.647 -11.246 -0.987 1.00 98.31 94 ALA A N 1
ATOM 676 C CA . ALA A 1 94 ? 8.562 -11.190 -0.018 1.00 98.31 94 ALA A CA 1
ATOM 677 C C . ALA A 1 94 ? 8.034 -12.584 0.344 1.00 98.31 94 ALA A C 1
ATOM 679 O O . ALA A 1 94 ? 8.428 -13.601 -0.234 1.00 98.31 94 ALA A O 1
ATOM 680 N N . GLY A 1 95 ? 7.177 -12.614 1.357 1.00 98.19 95 GLY A N 1
ATOM 681 C CA . GLY A 1 95 ? 6.513 -13.805 1.860 1.00 98.19 95 GLY A CA 1
ATOM 682 C C . GLY A 1 95 ? 6.500 -13.908 3.389 1.00 98.19 95 GLY A C 1
ATOM 683 O O . GLY A 1 95 ? 6.174 -14.961 3.939 1.00 98.19 95 GLY A O 1
ATOM 684 N N . ALA A 1 96 ? 6.896 -12.845 4.091 1.00 98.50 96 ALA A N 1
ATOM 685 C CA . ALA A 1 96 ? 6.955 -12.796 5.545 1.00 98.50 96 ALA A CA 1
ATOM 686 C C . ALA A 1 96 ? 5.620 -12.423 6.217 1.00 98.50 96 ALA A C 1
ATOM 688 O O . ALA A 1 96 ? 5.518 -12.566 7.437 1.00 98.50 96 ALA A O 1
ATOM 689 N N . LEU A 1 97 ? 4.585 -12.007 5.471 1.00 98.56 97 LEU A N 1
ATOM 690 C CA . LEU A 1 97 ? 3.313 -11.540 6.038 1.00 98.56 97 LEU A CA 1
ATOM 691 C C . LEU A 1 97 ? 2.672 -12.539 7.023 1.00 98.56 97 LEU A C 1
ATOM 693 O O . LEU A 1 97 ? 2.261 -12.103 8.101 1.00 98.56 97 LEU A O 1
ATOM 697 N N . PRO A 1 98 ? 2.629 -13.867 6.761 1.00 98.56 98 PRO A N 1
ATOM 698 C CA . PRO A 1 98 ? 2.088 -14.823 7.729 1.00 98.56 98 PRO A CA 1
ATOM 699 C C . PRO A 1 98 ? 2.858 -14.845 9.054 1.00 98.56 98 PRO A C 1
ATOM 701 O O . PRO A 1 98 ? 2.261 -14.976 10.121 1.00 98.56 98 PRO A O 1
ATOM 704 N N . ALA A 1 99 ? 4.185 -14.704 8.999 1.00 98.50 99 ALA A N 1
ATOM 705 C CA . ALA A 1 99 ? 5.017 -14.646 10.195 1.00 98.50 99 ALA A CA 1
ATOM 706 C C . ALA A 1 99 ? 4.831 -13.316 10.943 1.00 98.50 99 ALA A C 1
ATOM 708 O O . ALA A 1 99 ? 4.786 -13.319 12.173 1.00 98.50 99 ALA A O 1
ATOM 709 N N . ALA A 1 100 ? 4.671 -12.204 10.217 1.00 98.31 100 ALA A N 1
ATOM 710 C CA . ALA A 1 100 ? 4.375 -10.895 10.795 1.00 98.31 100 ALA A CA 1
ATOM 711 C C . ALA A 1 100 ? 3.015 -10.884 11.519 1.00 98.31 100 ALA A C 1
ATOM 713 O O . ALA A 1 100 ? 2.928 -10.414 12.649 1.00 98.31 100 ALA A O 1
ATOM 714 N N . LEU A 1 101 ? 1.975 -11.484 10.929 1.00 98.56 101 LEU A N 1
ATOM 715 C CA . LEU A 1 101 ? 0.670 -11.678 11.578 1.00 98.56 101 LEU A CA 1
ATOM 716 C C . LEU A 1 101 ? 0.772 -12.523 12.851 1.00 98.56 101 LEU A C 1
ATOM 718 O O . LEU A 1 101 ? 0.264 -12.138 13.906 1.00 98.56 101 LEU A O 1
ATOM 722 N N . ALA A 1 102 ? 1.479 -13.653 12.773 1.00 98.44 102 ALA A N 1
ATOM 723 C CA . ALA A 1 102 ? 1.666 -14.537 13.917 1.00 98.44 102 ALA A CA 1
ATOM 724 C C . ALA A 1 102 ? 2.420 -13.853 15.073 1.00 98.44 102 ALA A C 1
ATOM 726 O O . ALA A 1 102 ? 2.124 -14.128 16.237 1.00 98.44 102 ALA A O 1
ATOM 727 N N . ALA A 1 103 ? 3.356 -12.943 14.776 1.00 98.12 103 ALA A N 1
ATOM 728 C CA . ALA A 1 103 ? 4.060 -12.146 15.784 1.00 98.12 103 ALA A CA 1
ATOM 729 C C . ALA A 1 103 ? 3.124 -11.190 16.549 1.00 98.12 103 ALA A C 1
ATOM 731 O O . ALA A 1 103 ? 3.357 -10.921 17.727 1.00 98.12 103 ALA A O 1
ATOM 732 N N . GLU A 1 104 ? 2.031 -10.758 15.916 1.00 98.00 104 GLU A N 1
ATOM 733 C CA . GLU A 1 104 ? 0.952 -9.973 16.530 1.00 98.00 104 GLU A CA 1
ATOM 734 C C . GLU A 1 104 ? -0.138 -10.846 17.179 1.00 98.00 104 GLU A C 1
ATOM 736 O O . GLU A 1 104 ? -1.132 -10.334 17.698 1.00 98.00 104 GLU A O 1
ATOM 741 N N . GLY A 1 105 ? 0.042 -12.173 17.185 1.00 97.81 105 GLY A N 1
ATOM 742 C CA . GLY A 1 105 ? -0.914 -13.124 17.749 1.00 97.81 105 GLY A CA 1
ATOM 743 C C . GLY A 1 105 ? -2.205 -13.253 16.940 1.00 97.81 105 GLY A C 1
ATOM 744 O O . GLY A 1 105 ? -3.223 -13.644 17.505 1.00 97.81 105 GLY A O 1
ATOM 745 N N . VAL A 1 106 ? -2.164 -12.914 15.648 1.00 98.62 106 VAL A N 1
ATOM 746 C CA . VAL A 1 106 ? -3.307 -12.955 14.730 1.00 98.62 106 VAL A CA 1
ATOM 747 C C . VAL A 1 106 ? -3.131 -14.115 13.754 1.00 98.62 106 VAL A C 1
ATOM 749 O O . VAL A 1 106 ? -2.113 -14.213 13.068 1.00 98.62 106 VAL A O 1
ATOM 752 N N . ALA A 1 107 ? -4.120 -15.002 13.688 1.00 98.50 107 ALA A N 1
ATOM 753 C CA . ALA A 1 107 ? -4.192 -16.052 12.681 1.00 98.50 107 ALA A CA 1
ATOM 754 C C . ALA A 1 107 ? -4.916 -15.542 11.416 1.00 98.50 107 ALA A C 1
ATOM 756 O O . ALA A 1 107 ? -5.730 -14.620 11.509 1.00 98.50 107 ALA A O 1
ATOM 757 N N . PRO A 1 108 ? -4.685 -16.129 10.225 1.00 98.56 108 PRO A N 1
ATOM 758 C CA . PRO A 1 108 ? -5.420 -15.748 9.015 1.00 98.56 108 PRO A CA 1
ATOM 759 C C . PRO A 1 108 ? -6.948 -15.843 9.160 1.00 98.56 108 PRO A C 1
ATOM 761 O O . PRO A 1 108 ? -7.679 -15.069 8.548 1.00 98.56 108 PRO A O 1
ATOM 764 N N . GLU A 1 109 ? -7.444 -16.762 9.992 1.00 98.56 109 GLU A N 1
ATOM 765 C CA . GLU A 1 109 ? -8.866 -16.924 10.305 1.00 98.56 109 GLU A CA 1
ATOM 766 C C . GLU A 1 109 ? -9.457 -15.757 11.111 1.00 98.56 109 GLU A C 1
ATOM 768 O O . GLU A 1 109 ? -10.674 -15.570 11.094 1.00 98.56 109 GLU A O 1
ATOM 773 N N . ASP A 1 110 ? -8.630 -14.979 11.811 1.00 98.50 110 ASP A N 1
ATOM 774 C CA . ASP A 1 110 ? -9.084 -13.842 12.617 1.00 98.50 110 ASP A CA 1
ATOM 775 C C . ASP A 1 110 ? -9.379 -12.600 11.758 1.00 98.50 110 ASP A C 1
ATOM 777 O O . ASP A 1 110 ? -10.036 -11.669 12.229 1.00 98.50 110 ASP A O 1
ATOM 781 N N . ILE A 1 111 ? -8.901 -12.573 10.508 1.00 98.81 111 ILE A N 1
ATOM 782 C CA . ILE A 1 111 ? -9.139 -11.480 9.562 1.00 98.81 111 ILE A CA 1
ATOM 783 C C . ILE A 1 111 ? -10.526 -11.638 8.935 1.00 98.81 111 ILE A C 1
ATOM 785 O O . ILE A 1 111 ? -10.812 -12.636 8.271 1.00 98.81 111 ILE A O 1
ATOM 789 N N . THR A 1 112 ? -11.383 -10.633 9.112 1.00 97.69 112 THR A N 1
ATOM 790 C CA . THR A 1 112 ? -12.759 -10.644 8.578 1.00 97.69 112 THR A CA 1
ATOM 791 C C . THR A 1 112 ? -12.952 -9.741 7.366 1.00 97.69 112 THR A C 1
ATOM 793 O O . THR A 1 112 ? -13.876 -9.945 6.584 1.00 97.69 112 THR A O 1
ATOM 796 N N . GLU A 1 113 ? -12.084 -8.747 7.193 1.00 98.56 113 GLU A N 1
ATOM 797 C CA . GLU A 1 113 ? -12.134 -7.799 6.081 1.00 98.56 113 GLU A CA 1
ATOM 798 C C . GLU A 1 113 ? -10.715 -7.529 5.571 1.00 98.56 113 GLU A C 1
ATOM 800 O O . GLU A 1 113 ? -9.764 -7.437 6.354 1.00 98.56 113 GLU A O 1
ATOM 805 N N . ILE A 1 114 ? -10.582 -7.385 4.256 1.00 98.88 114 ILE A N 1
ATOM 806 C CA . ILE A 1 114 ? -9.367 -6.916 3.590 1.00 98.88 114 ILE A CA 1
ATOM 807 C C . ILE A 1 114 ? -9.780 -5.780 2.663 1.00 98.88 114 ILE A C 1
ATOM 809 O O . ILE A 1 114 ? -10.555 -5.987 1.729 1.00 98.88 114 ILE A O 1
ATOM 813 N N . PHE A 1 115 ? -9.270 -4.582 2.920 1.00 98.81 115 PHE A N 1
ATOM 814 C CA . PHE A 1 115 ? -9.492 -3.412 2.078 1.00 98.81 115 PHE A CA 1
ATOM 815 C C . PHE A 1 115 ? -8.255 -3.201 1.209 1.00 98.81 115 PHE A C 1
ATOM 817 O O . PHE A 1 115 ? -7.222 -2.759 1.708 1.00 98.81 115 PHE A O 1
ATOM 824 N N . THR A 1 116 ? -8.331 -3.556 -0.073 1.00 98.69 116 THR A N 1
ATOM 825 C CA . THR A 1 116 ? -7.206 -3.366 -0.997 1.00 98.69 116 THR A CA 1
ATOM 826 C C . THR A 1 116 ? -7.209 -1.935 -1.510 1.00 98.69 116 THR A C 1
ATOM 828 O O . THR A 1 116 ? -8.240 -1.457 -1.996 1.00 98.69 116 THR A O 1
ATOM 831 N N . THR A 1 117 ? -6.071 -1.259 -1.441 1.00 98.69 117 THR A N 1
ATOM 832 C CA . THR A 1 117 ? -5.891 0.068 -2.032 1.00 98.69 117 THR A CA 1
ATOM 833 C C . THR A 1 117 ? -5.982 -0.007 -3.552 1.00 98.69 117 THR A C 1
ATOM 835 O O . THR A 1 117 ? -6.655 0.824 -4.152 1.00 98.69 117 THR A O 1
ATOM 838 N N . HIS A 1 118 ? -5.387 -1.037 -4.159 1.00 98.69 118 HIS A N 1
ATOM 839 C CA . HIS A 1 118 ? -5.467 -1.356 -5.585 1.00 98.69 118 HIS A CA 1
ATOM 840 C C . HIS A 1 118 ? -5.045 -2.817 -5.853 1.00 98.69 118 HIS A C 1
ATOM 842 O O . HIS A 1 118 ? -4.731 -3.552 -4.916 1.00 98.69 118 HIS A O 1
ATOM 848 N N . LEU A 1 119 ? -5.071 -3.255 -7.119 1.00 98.69 119 LEU A N 1
ATOM 849 C CA . LEU A 1 119 ? -4.862 -4.663 -7.505 1.00 98.69 119 LEU A CA 1
ATOM 850 C C . LEU A 1 119 ? -3.449 -5.034 -8.005 1.00 98.69 119 LEU A C 1
ATOM 852 O O . LEU A 1 119 ? -3.311 -6.054 -8.685 1.00 98.69 119 LEU A O 1
ATOM 856 N N . HIS A 1 120 ? -2.396 -4.269 -7.697 1.00 98.69 120 HIS A N 1
ATOM 857 C CA . HIS A 1 120 ? -1.037 -4.770 -7.949 1.00 98.69 120 HIS A CA 1
ATOM 858 C C . HIS A 1 120 ? -0.689 -5.917 -6.999 1.00 98.69 120 HIS A C 1
ATOM 860 O O . HIS A 1 120 ? -1.171 -5.989 -5.866 1.00 98.69 120 HIS A O 1
ATOM 866 N N . LEU A 1 121 ? 0.143 -6.842 -7.490 1.00 98.44 121 LEU A N 1
ATOM 867 C CA . LEU A 1 121 ? 0.443 -8.110 -6.824 1.00 98.44 121 LEU A CA 1
ATOM 868 C C . LEU A 1 121 ? 0.929 -7.922 -5.387 1.00 98.44 121 LEU A C 1
ATOM 870 O O . LEU A 1 121 ? 0.543 -8.692 -4.516 1.00 98.44 121 LEU A O 1
ATOM 874 N N . ASP A 1 122 ? 1.744 -6.907 -5.138 1.00 98.44 122 ASP A N 1
ATOM 875 C CA . ASP A 1 122 ? 2.329 -6.590 -3.841 1.00 98.44 122 ASP A CA 1
ATOM 876 C C . ASP A 1 122 ? 1.356 -6.039 -2.793 1.00 98.44 122 ASP A C 1
ATOM 878 O O . ASP A 1 122 ? 1.729 -5.890 -1.627 1.00 98.44 122 ASP A O 1
ATOM 882 N N . HIS A 1 123 ? 0.091 -5.866 -3.176 1.00 98.81 123 HIS A N 1
ATOM 883 C CA . HIS A 1 123 ? -1.014 -5.489 -2.297 1.00 98.81 123 HIS A CA 1
ATOM 884 C C . HIS A 1 123 ? -2.030 -6.613 -2.109 1.00 98.81 123 HIS A C 1
ATOM 886 O O . HIS A 1 123 ? -2.843 -6.552 -1.188 1.00 98.81 123 HIS A O 1
ATOM 892 N N . ILE A 1 124 ? -2.023 -7.636 -2.965 1.00 98.81 124 ILE A N 1
ATOM 893 C CA . ILE A 1 124 ? -3.066 -8.671 -2.994 1.00 98.81 124 ILE A CA 1
ATOM 894 C C . ILE A 1 124 ? -2.523 -10.099 -2.933 1.00 98.81 124 ILE A C 1
ATOM 896 O O . ILE A 1 124 ? -3.301 -11.049 -2.874 1.00 98.81 124 ILE A O 1
ATOM 900 N N . GLY A 1 125 ? -1.209 -10.285 -2.956 1.00 98.62 125 GLY A N 1
ATOM 901 C CA . GLY A 1 125 ? -0.574 -11.574 -3.193 1.00 98.62 125 GLY A CA 1
ATOM 902 C C . GLY A 1 125 ? -0.868 -12.630 -2.131 1.00 98.62 125 GLY A C 1
ATOM 903 O O . GLY A 1 125 ? -0.911 -13.811 -2.466 1.00 98.62 125 GLY A O 1
ATOM 904 N N . TRP A 1 126 ? -1.157 -12.244 -0.880 1.00 98.75 126 TRP A N 1
ATOM 905 C CA . TRP A 1 126 ? -1.623 -13.194 0.138 1.00 98.75 126 TRP A CA 1
ATOM 906 C C . TRP A 1 126 ? -3.137 -13.399 0.175 1.00 98.75 126 TRP A C 1
ATOM 908 O O . TRP A 1 126 ? -3.594 -14.165 1.011 1.00 98.75 126 TRP A O 1
ATOM 918 N N . ILE A 1 127 ? -3.954 -12.785 -0.686 1.00 98.81 127 ILE A N 1
ATOM 919 C CA . ILE A 1 127 ? -5.412 -13.025 -0.671 1.00 98.81 127 ILE A CA 1
ATOM 920 C C . ILE A 1 127 ? -5.725 -14.493 -0.989 1.00 98.81 127 ILE A C 1
ATOM 922 O O . ILE A 1 127 ? -6.588 -15.112 -0.356 1.00 98.81 127 ILE A O 1
ATOM 926 N N . VAL A 1 128 ? -4.990 -15.069 -1.941 1.00 98.38 128 VAL A N 1
ATOM 927 C CA . VAL A 1 128 ? -5.109 -16.465 -2.362 1.00 98.38 128 VAL A CA 1
ATOM 928 C C . VAL A 1 128 ? -3.750 -17.142 -2.267 1.00 98.38 128 VAL A C 1
ATOM 930 O O . VAL A 1 128 ? -2.762 -16.639 -2.788 1.00 98.38 128 VAL A O 1
ATOM 933 N N . LYS A 1 129 ? -3.719 -18.337 -1.676 1.00 96.81 129 LYS A N 1
ATOM 934 C CA . LYS A 1 129 ? -2.561 -19.231 -1.688 1.00 96.81 129 LYS A CA 1
ATOM 935 C C . LYS A 1 129 ? -2.976 -20.612 -2.177 1.00 96.81 129 LYS A C 1
ATOM 937 O O . LYS A 1 129 ? -3.975 -21.169 -1.722 1.00 96.81 129 LYS A O 1
ATOM 942 N N . ASP A 1 130 ? -2.214 -21.161 -3.122 1.00 93.94 130 ASP A N 1
ATOM 943 C CA . ASP A 1 130 ? -2.477 -22.471 -3.731 1.00 93.94 130 ASP A CA 1
ATOM 944 C C . ASP A 1 130 ? -3.928 -22.607 -4.248 1.00 93.94 130 ASP A C 1
ATOM 946 O O . ASP A 1 130 ? -4.598 -23.621 -4.027 1.00 93.94 130 ASP A O 1
ATOM 950 N N . GLY A 1 131 ? -4.441 -21.543 -4.880 1.00 93.75 131 GLY A N 1
ATOM 951 C CA . GLY A 1 131 ? -5.790 -21.486 -5.458 1.00 93.75 131 GLY A CA 1
ATOM 952 C C . GLY A 1 131 ? -6.938 -21.410 -4.444 1.00 93.75 131 GLY A C 1
ATOM 953 O O . GLY A 1 131 ? -8.093 -21.595 -4.817 1.00 93.75 131 GLY A O 1
ATOM 954 N N . ARG A 1 132 ? -6.656 -21.174 -3.156 1.00 97.50 132 ARG A N 1
AT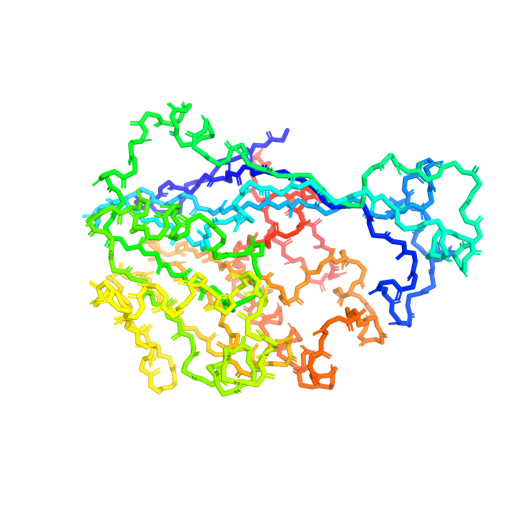OM 955 C CA . ARG A 1 132 ? -7.678 -21.029 -2.107 1.00 97.50 132 ARG A CA 1
ATOM 956 C C . ARG A 1 132 ? -7.493 -19.730 -1.322 1.00 97.50 132 ARG A C 1
ATOM 958 O O . ARG A 1 132 ? -6.354 -19.294 -1.171 1.00 97.50 132 ARG A O 1
ATOM 965 N N . PRO A 1 133 ? -8.573 -19.135 -0.784 1.00 98.62 133 PRO A N 1
ATOM 966 C CA . PRO A 1 133 ? -8.455 -18.002 0.127 1.00 98.62 133 PRO A CA 1
ATOM 967 C C . PRO A 1 133 ? -7.496 -18.320 1.276 1.00 98.62 133 PRO A C 1
ATOM 969 O O . PRO A 1 133 ? -7.677 -19.322 1.971 1.00 98.62 133 PRO A O 1
ATOM 972 N N . PHE A 1 134 ? -6.479 -17.482 1.464 1.00 98.69 134 PHE A N 1
ATOM 973 C CA . PHE A 1 134 ? -5.553 -17.615 2.592 1.00 98.69 134 PHE A CA 1
ATOM 974 C C . PHE A 1 134 ? -6.188 -17.120 3.898 1.00 98.69 134 PHE A C 1
ATOM 976 O O . PHE A 1 134 ? -5.933 -17.684 4.957 1.00 98.69 134 PHE A O 1
ATOM 983 N N . PHE A 1 135 ? -7.054 -16.107 3.797 1.00 98.75 135 PHE A N 1
ATOM 984 C CA . PHE A 1 135 ? -7.873 -15.565 4.881 1.00 98.75 135 PHE A CA 1
ATOM 985 C C . PHE A 1 135 ? -9.314 -16.083 4.726 1.00 98.75 135 PHE A C 1
ATOM 987 O O . PHE A 1 135 ? -10.133 -15.449 4.058 1.00 98.75 135 PHE A O 1
ATOM 994 N N . PRO A 1 136 ? -9.657 -17.266 5.270 1.00 98.25 136 PRO A N 1
ATOM 995 C CA . PRO A 1 136 ? -10.882 -17.983 4.897 1.00 98.25 136 PRO A CA 1
ATOM 996 C C . PRO A 1 136 ? -12.182 -17.309 5.357 1.00 98.25 136 PRO A C 1
ATOM 998 O O . PRO A 1 136 ? -13.245 -17.634 4.833 1.00 98.25 136 PRO A O 1
ATOM 1001 N N . ASN A 1 137 ? -12.106 -16.393 6.326 1.00 98.50 137 ASN A N 1
ATOM 1002 C CA . ASN A 1 137 ? -13.256 -15.660 6.859 1.00 98.50 137 ASN A CA 1
ATOM 1003 C C . ASN A 1 137 ? -13.368 -14.234 6.298 1.00 98.50 137 ASN A C 1
ATOM 1005 O O . ASN A 1 137 ? -14.311 -13.523 6.649 1.00 98.50 137 ASN A O 1
ATOM 1009 N N . ALA A 1 138 ? -12.422 -13.813 5.453 1.00 98.56 138 ALA A N 1
ATOM 1010 C CA . ALA A 1 138 ? -12.344 -12.440 4.991 1.00 98.56 138 ALA A CA 1
ATOM 1011 C C . ALA A 1 138 ? -13.227 -12.178 3.768 1.00 98.56 138 ALA A C 1
ATOM 1013 O O . ALA A 1 138 ? -13.255 -12.958 2.814 1.00 98.56 138 ALA A O 1
ATOM 1014 N N . THR A 1 139 ? -13.886 -11.021 3.769 1.00 98.56 139 THR A N 1
ATOM 1015 C CA . THR A 1 139 ? -14.364 -10.386 2.538 1.00 98.56 139 THR A CA 1
ATOM 1016 C C . THR A 1 139 ? -13.292 -9.430 2.019 1.00 98.56 139 THR A C 1
ATOM 1018 O O . THR A 1 139 ? -12.679 -8.693 2.787 1.00 98.56 139 THR A O 1
ATOM 1021 N N . VAL A 1 140 ? -13.050 -9.450 0.710 1.00 98.75 140 VAL A N 1
ATOM 1022 C CA . VAL A 1 140 ? -12.043 -8.617 0.043 1.00 98.75 140 VAL A CA 1
ATOM 1023 C C . VAL A 1 140 ? -12.739 -7.500 -0.716 1.00 98.75 140 VAL A C 1
ATOM 1025 O O . VAL A 1 140 ? -13.563 -7.775 -1.592 1.00 98.75 140 VAL A O 1
ATOM 1028 N N . HIS A 1 141 ? -12.383 -6.253 -0.419 1.00 98.56 141 HIS A N 1
ATOM 1029 C CA . HIS A 1 141 ? -12.925 -5.071 -1.084 1.00 98.56 141 HIS A CA 1
ATOM 1030 C C . HIS A 1 141 ? -11.900 -4.435 -2.003 1.00 98.56 141 HIS A C 1
ATOM 1032 O O . HIS A 1 141 ? -10.760 -4.251 -1.589 1.00 98.56 141 HIS A O 1
ATOM 1038 N N . TYR A 1 142 ? -12.323 -4.062 -3.210 1.00 98.25 142 TYR A N 1
ATOM 1039 C CA . TYR A 1 142 ? -11.452 -3.473 -4.227 1.00 98.25 142 TYR A CA 1
ATOM 1040 C C . TYR A 1 142 ? -12.174 -2.429 -5.093 1.00 98.25 142 TYR A C 1
ATOM 1042 O O . TYR A 1 142 ? -13.409 -2.392 -5.157 1.00 98.25 142 TYR A O 1
ATOM 1050 N N . GLY A 1 143 ? -11.407 -1.581 -5.784 1.00 97.06 143 GLY A N 1
ATOM 1051 C CA . GLY A 1 143 ? -11.932 -0.632 -6.770 1.00 97.06 143 GLY A CA 1
ATOM 1052 C C . GLY A 1 143 ? -12.340 -1.341 -8.057 1.00 97.06 143 GLY A C 1
ATOM 1053 O O . GLY A 1 143 ? -11.514 -1.972 -8.713 1.00 97.06 143 GLY A O 1
ATOM 1054 N N . ALA A 1 144 ? -13.615 -1.248 -8.440 1.00 96.31 144 ALA A N 1
ATOM 1055 C CA . ALA A 1 144 ? -14.148 -1.970 -9.598 1.00 96.31 144 ALA A CA 1
ATOM 1056 C C . ALA A 1 144 ? -13.435 -1.597 -10.913 1.00 96.31 144 ALA A C 1
ATOM 1058 O O . ALA A 1 144 ? -13.329 -2.422 -11.821 1.00 96.31 144 ALA A O 1
ATOM 1059 N N . GLU A 1 145 ? -12.941 -0.364 -10.997 1.00 96.62 145 GLU A N 1
ATOM 1060 C CA . GLU A 1 145 ? -12.254 0.220 -12.145 1.00 96.62 145 GLU A CA 1
ATOM 1061 C C . GLU A 1 145 ? -10.910 -0.459 -12.450 1.00 96.62 145 GLU A C 1
ATOM 1063 O O . GLU A 1 145 ? -10.474 -0.432 -13.602 1.00 96.62 145 GLU A O 1
ATOM 1068 N N . ASP A 1 146 ? -10.288 -1.131 -11.474 1.00 97.88 146 ASP A N 1
ATOM 1069 C CA . ASP A 1 146 ? -9.048 -1.885 -11.697 1.00 97.88 146 ASP A CA 1
ATOM 1070 C C . ASP A 1 146 ? -9.273 -3.156 -12.521 1.00 97.88 146 ASP A C 1
ATOM 1072 O O . ASP A 1 146 ? -8.371 -3.598 -13.234 1.00 97.88 146 ASP A O 1
ATOM 1076 N N . TRP A 1 147 ? -10.476 -3.741 -12.470 1.00 98.25 147 TRP A N 1
ATOM 1077 C CA . TRP A 1 147 ? -10.723 -5.085 -12.999 1.00 98.25 147 TRP A CA 1
ATOM 1078 C C . TRP A 1 147 ? -10.404 -5.210 -14.490 1.00 98.25 147 TRP A C 1
ATOM 1080 O O . TRP A 1 147 ? -9.720 -6.138 -14.922 1.00 98.25 147 TRP A O 1
ATOM 1090 N N . ALA A 1 148 ? -10.902 -4.266 -15.291 1.00 97.88 148 ALA A N 1
ATOM 1091 C CA . ALA A 1 148 ? -10.787 -4.344 -16.742 1.00 97.88 148 ALA A CA 1
ATOM 1092 C C . ALA A 1 148 ? -9.323 -4.300 -17.205 1.00 97.88 148 ALA A C 1
ATOM 1094 O O . ALA A 1 148 ? -8.948 -5.022 -18.127 1.00 97.88 148 ALA A O 1
ATOM 1095 N N . LEU A 1 149 ? -8.502 -3.462 -16.567 1.00 97.50 149 LEU A N 1
ATOM 1096 C CA . LEU A 1 149 ? -7.105 -3.272 -16.946 1.00 97.50 149 LEU A CA 1
ATOM 1097 C C . LEU A 1 149 ? -6.196 -4.333 -16.318 1.00 97.50 149 LEU A C 1
ATOM 1099 O O . LEU A 1 149 ? -5.414 -4.953 -17.034 1.00 97.50 149 LEU A O 1
ATOM 1103 N N . LEU A 1 150 ? -6.310 -4.541 -15.004 1.00 97.94 150 LEU A N 1
ATOM 1104 C CA . LEU A 1 150 ? -5.351 -5.325 -14.219 1.00 97.94 150 LEU A CA 1
ATOM 1105 C C . LEU A 1 150 ? -5.706 -6.810 -14.116 1.00 97.94 150 LEU A C 1
ATOM 1107 O O . LEU A 1 150 ? -4.851 -7.613 -13.761 1.00 97.94 150 LEU A O 1
ATOM 1111 N N . VAL A 1 151 ? -6.943 -7.196 -14.442 1.00 98.31 151 VAL A N 1
ATOM 1112 C CA . VAL A 1 151 ? -7.374 -8.602 -14.417 1.00 98.31 151 VAL A CA 1
ATOM 1113 C C . VAL A 1 151 ? -7.701 -9.081 -15.827 1.00 98.31 151 VAL A C 1
ATOM 1115 O O . VAL A 1 151 ? -7.000 -9.933 -16.368 1.00 98.31 151 VAL A O 1
ATOM 1118 N N . ASP A 1 152 ? -8.723 -8.512 -16.471 1.00 98.31 152 ASP A N 1
ATOM 1119 C CA . ASP A 1 152 ? -9.148 -8.984 -17.796 1.00 98.31 152 ASP A CA 1
ATOM 1120 C C . ASP A 1 152 ? -8.090 -8.682 -18.876 1.00 98.31 152 ASP A C 1
ATOM 1122 O O . ASP A 1 152 ? -7.850 -9.521 -19.753 1.00 98.31 152 ASP A O 1
ATOM 1126 N N . GLY A 1 153 ? -7.451 -7.508 -18.794 1.00 97.75 153 GLY A N 1
ATOM 1127 C CA . GLY A 1 153 ? -6.416 -7.033 -19.717 1.00 97.75 153 GLY A CA 1
ATOM 1128 C C . GLY A 1 153 ? -5.008 -7.586 -19.473 1.00 97.75 153 GLY A C 1
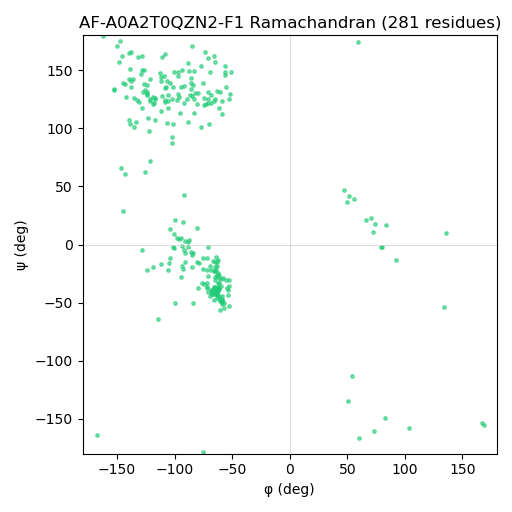ATOM 1129 O O . GLY A 1 153 ? -4.167 -7.492 -20.370 1.00 97.75 153 GLY A O 1
ATOM 1130 N N . ALA A 1 154 ? -4.747 -8.181 -18.306 1.00 97.81 154 ALA A N 1
ATOM 1131 C CA . ALA A 1 154 ? -3.452 -8.767 -17.972 1.00 97.81 154 ALA A CA 1
ATOM 1132 C C . ALA A 1 154 ? -3.243 -10.134 -18.661 1.00 97.81 154 ALA A C 1
ATOM 1134 O O . ALA A 1 154 ? -4.221 -10.836 -18.953 1.00 97.81 154 ALA A O 1
ATOM 1135 N N . PRO A 1 155 ? -1.990 -10.558 -18.924 1.00 98.06 155 PRO A N 1
ATOM 1136 C CA . PRO A 1 155 ? -1.689 -11.914 -19.386 1.00 98.06 155 PRO A CA 1
ATOM 1137 C C . PRO A 1 155 ? -2.321 -12.992 -18.496 1.00 98.06 155 PRO A C 1
ATOM 1139 O O . PRO A 1 155 ? -2.478 -12.807 -17.295 1.00 98.06 155 PRO A O 1
ATOM 1142 N N . ALA A 1 156 ? -2.686 -14.139 -19.072 1.00 96.88 156 ALA A N 1
ATOM 1143 C CA . ALA A 1 156 ? -3.340 -15.216 -18.319 1.00 96.88 156 ALA A CA 1
ATOM 1144 C C . ALA A 1 156 ? -2.445 -15.833 -17.225 1.00 96.88 156 ALA A C 1
ATOM 1146 O O . ALA A 1 156 ? -2.952 -16.439 -16.287 1.00 96.88 156 ALA A O 1
ATOM 1147 N N . ASP A 1 157 ? -1.126 -15.705 -17.369 1.00 96.75 157 ASP A N 1
ATOM 1148 C CA . ASP A 1 157 ? -0.108 -16.131 -16.410 1.00 96.75 157 ASP A CA 1
ATOM 1149 C C . ASP A 1 157 ? 0.339 -15.008 -15.460 1.00 96.75 157 ASP A C 1
ATOM 1151 O O . ASP A 1 157 ? 1.246 -15.221 -14.654 1.00 96.75 157 ASP A O 1
ATOM 1155 N N . ASP A 1 158 ? -0.300 -13.834 -15.520 1.00 97.62 158 ASP A N 1
ATOM 1156 C CA . ASP A 1 158 ? -0.057 -12.755 -14.570 1.00 97.62 158 ASP A CA 1
ATOM 1157 C C . ASP A 1 158 ? -0.489 -13.180 -13.149 1.00 97.62 158 ASP A C 1
ATOM 1159 O O . ASP A 1 158 ? -1.640 -13.589 -12.945 1.00 97.62 158 ASP A O 1
ATOM 1163 N N . PRO A 1 159 ? 0.399 -13.100 -12.140 1.00 96.81 159 PRO A N 1
ATOM 1164 C CA . PRO A 1 159 ? 0.070 -13.552 -10.792 1.00 96.81 159 PRO A CA 1
ATOM 1165 C C . PRO A 1 159 ? -1.074 -12.769 -10.134 1.00 96.81 159 PRO A C 1
ATOM 1167 O O . PRO A 1 159 ? -1.893 -13.377 -9.444 1.00 96.81 159 PRO A O 1
ATOM 1170 N N . ALA A 1 160 ? -1.173 -11.453 -10.353 1.00 97.75 160 ALA A N 1
ATOM 1171 C CA . ALA A 1 160 ? -2.244 -10.636 -9.780 1.00 97.75 160 ALA A CA 1
ATOM 1172 C C . ALA A 1 160 ? -3.599 -11.020 -10.390 1.00 97.75 160 ALA A C 1
ATOM 1174 O O . ALA A 1 160 ? -4.583 -11.200 -9.664 1.00 97.75 160 ALA A O 1
ATOM 1175 N N . ARG A 1 161 ? -3.636 -11.263 -11.709 1.00 98.31 161 ARG A N 1
ATOM 1176 C CA . ARG A 1 161 ? -4.820 -11.814 -12.384 1.00 98.31 161 ARG A CA 1
ATOM 1177 C C . ARG A 1 161 ? -5.243 -13.151 -11.776 1.00 98.31 161 ARG A C 1
ATOM 1179 O O . ARG A 1 161 ? -6.414 -13.311 -11.431 1.00 98.31 161 ARG A O 1
ATOM 1186 N N . ILE A 1 162 ? -4.310 -14.094 -11.620 1.00 98.38 162 ILE A N 1
ATOM 1187 C CA . ILE A 1 162 ? -4.588 -15.431 -11.065 1.00 98.38 162 ILE A CA 1
ATOM 1188 C C . ILE A 1 162 ? -5.179 -15.329 -9.652 1.00 98.38 162 ILE A C 1
ATOM 1190 O O . ILE A 1 162 ? -6.161 -16.013 -9.342 1.00 98.38 162 ILE A O 1
ATOM 1194 N N . VAL A 1 163 ? -4.610 -14.467 -8.803 1.00 98.62 163 VAL A N 1
ATOM 1195 C CA . VAL A 1 163 ? -5.109 -14.202 -7.445 1.00 98.62 163 VAL A CA 1
ATOM 1196 C C . VAL A 1 163 ? -6.554 -13.700 -7.491 1.00 98.62 163 VAL A C 1
ATOM 1198 O O . VAL A 1 163 ? -7.423 -14.268 -6.823 1.00 98.62 163 VAL A O 1
ATOM 1201 N N . MET A 1 164 ? -6.842 -12.681 -8.304 1.00 98.62 164 MET A N 1
ATOM 1202 C CA . MET A 1 164 ? -8.169 -12.057 -8.350 1.00 98.62 164 MET A CA 1
ATOM 1203 C C . MET A 1 164 ? -9.235 -12.937 -9.005 1.00 98.62 164 MET A C 1
ATOM 1205 O O . MET A 1 164 ? -10.374 -12.971 -8.532 1.00 98.62 164 MET A O 1
ATOM 1209 N N . GLU A 1 165 ? -8.898 -13.696 -10.049 1.00 98.50 165 GLU A N 1
ATOM 1210 C CA . GLU A 1 165 ? -9.817 -14.675 -10.640 1.00 98.50 165 GLU A CA 1
ATOM 1211 C C . GLU A 1 165 ? -10.149 -15.792 -9.638 1.00 98.50 165 GLU A C 1
ATOM 1213 O O . GLU A 1 165 ? -11.325 -16.117 -9.462 1.00 98.50 165 GLU A O 1
ATOM 1218 N N . SER A 1 166 ? -9.154 -16.293 -8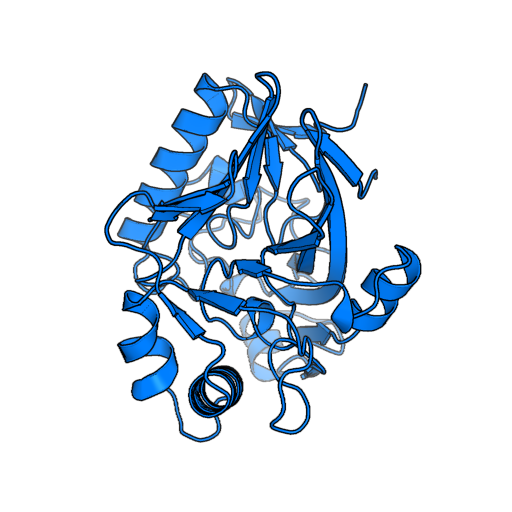.898 1.00 98.56 166 SER A N 1
ATOM 1219 C CA . SER A 1 166 ? -9.361 -17.297 -7.843 1.00 98.56 166 SER A CA 1
ATOM 1220 C C . SER A 1 166 ? -10.217 -16.757 -6.690 1.00 98.56 166 SER A C 1
ATOM 1222 O O . SER A 1 166 ? -11.122 -17.436 -6.201 1.00 98.56 166 SER A O 1
ATOM 1224 N N . ALA A 1 167 ? -9.989 -15.509 -6.269 1.00 98.62 167 ALA A N 1
ATOM 1225 C CA . ALA A 1 167 ? -10.802 -14.852 -5.246 1.00 98.62 167 ALA A CA 1
ATOM 1226 C C . ALA A 1 167 ? -12.257 -14.643 -5.714 1.00 98.62 167 ALA A C 1
ATOM 1228 O O . ALA A 1 167 ? -13.202 -14.823 -4.936 1.00 98.62 167 ALA A O 1
ATOM 1229 N N . ARG A 1 168 ? -12.467 -14.325 -7.000 1.00 98.44 168 ARG A N 1
ATOM 1230 C CA . ARG A 1 168 ? -13.804 -14.250 -7.611 1.00 98.44 168 ARG A CA 1
ATOM 1231 C C . ARG A 1 168 ? -14.502 -15.608 -7.589 1.00 98.44 168 ARG A C 1
ATOM 1233 O O . ARG A 1 168 ? -15.671 -15.669 -7.216 1.00 98.44 168 ARG A O 1
ATOM 1240 N N . GLU A 1 169 ? -13.806 -16.680 -7.961 1.00 98.44 169 GLU A N 1
ATOM 1241 C CA . GLU A 1 169 ? -14.342 -18.049 -7.937 1.00 98.44 169 GLU A CA 1
ATOM 1242 C C . GLU A 1 169 ? -14.710 -18.509 -6.522 1.00 98.44 169 GLU A C 1
ATOM 1244 O O . GLU A 1 169 ? -15.736 -19.164 -6.329 1.00 98.44 169 GLU A O 1
ATOM 1249 N N . ALA A 1 170 ? -13.929 -18.101 -5.520 1.00 98.44 170 ALA A N 1
ATOM 1250 C CA . ALA A 1 170 ? -14.232 -18.338 -4.112 1.00 98.44 170 ALA A CA 1
ATOM 1251 C C . ALA A 1 170 ? -15.408 -17.491 -3.579 1.00 98.44 170 ALA A C 1
ATOM 1253 O O . ALA A 1 170 ? -15.903 -17.751 -2.483 1.00 98.44 170 ALA A O 1
ATOM 1254 N N . GLY A 1 171 ? -15.875 -16.488 -4.332 1.00 98.44 171 GLY A N 1
ATOM 1255 C CA . GLY A 1 171 ? -17.021 -15.651 -3.965 1.00 98.44 171 GLY A CA 1
ATOM 1256 C C . GLY A 1 171 ? -16.749 -14.635 -2.850 1.00 98.44 171 GLY A C 1
ATOM 1257 O O . GLY A 1 171 ? -17.705 -14.117 -2.265 1.00 98.44 171 GLY A O 1
ATOM 1258 N N . ILE A 1 172 ? -15.475 -14.336 -2.567 1.00 98.56 172 ILE A N 1
ATOM 1259 C CA . ILE A 1 172 ? -15.047 -13.475 -1.447 1.00 98.56 172 ILE A CA 1
ATOM 1260 C C . ILE A 1 172 ? -14.908 -11.991 -1.816 1.00 98.56 172 ILE A C 1
ATOM 1262 O O . ILE A 1 172 ? -14.654 -11.164 -0.947 1.00 98.56 172 ILE A O 1
ATOM 1266 N N . LEU A 1 173 ? -15.077 -11.636 -3.093 1.00 98.56 173 LEU A N 1
ATOM 1267 C CA . LEU A 1 173 ? -14.880 -10.268 -3.572 1.00 98.56 173 LEU A CA 1
ATOM 1268 C C . LEU A 1 173 ? -16.124 -9.382 -3.407 1.00 98.56 173 LEU A C 1
ATOM 1270 O O . LEU A 1 173 ? -17.266 -9.800 -3.650 1.00 98.56 173 LEU A O 1
ATOM 1274 N N . ARG A 1 174 ? -15.886 -8.115 -3.075 1.00 97.69 174 ARG A N 1
ATOM 1275 C CA . ARG A 1 174 ? -16.843 -7.006 -3.083 1.00 97.69 174 ARG A CA 1
ATOM 1276 C C . ARG A 1 174 ? -16.180 -5.781 -3.700 1.00 97.69 174 ARG A C 1
ATOM 1278 O O . ARG A 1 174 ? -15.004 -5.534 -3.491 1.00 97.69 174 ARG A O 1
ATOM 1285 N N . THR A 1 175 ? -16.925 -5.010 -4.474 1.00 96.75 175 THR A N 1
ATOM 1286 C CA . THR A 1 175 ? -16.429 -3.723 -4.967 1.00 96.75 175 THR A CA 1
ATOM 1287 C C . THR A 1 175 ? -16.735 -2.635 -3.949 1.00 96.75 175 THR A C 1
ATOM 1289 O O . THR A 1 175 ? -17.782 -2.689 -3.296 1.00 96.75 175 THR A O 1
ATOM 1292 N N . TYR A 1 176 ? -15.894 -1.606 -3.878 1.00 94.50 176 TYR A N 1
ATOM 1293 C CA . TYR A 1 176 ? -16.294 -0.352 -3.246 1.00 94.50 176 TYR A CA 1
ATOM 1294 C C . TYR A 1 176 ? -17.571 0.191 -3.907 1.00 94.50 176 TYR A C 1
ATOM 1296 O O . TYR A 1 176 ? -17.833 -0.040 -5.093 1.00 94.50 176 TYR A O 1
ATOM 1304 N N . ALA A 1 177 ? -18.407 0.880 -3.132 1.00 80.50 177 ALA A N 1
ATOM 1305 C CA . ALA A 1 177 ? -19.530 1.612 -3.699 1.00 80.50 177 ALA A CA 1
ATOM 1306 C C . ALA A 1 177 ? -19.011 2.840 -4.469 1.00 80.50 177 ALA A C 1
ATOM 1308 O O . ALA A 1 177 ? -17.891 3.305 -4.266 1.00 80.50 177 ALA A O 1
ATOM 1309 N N . ALA A 1 178 ? -19.829 3.381 -5.370 1.00 71.50 178 ALA A N 1
ATOM 1310 C CA . ALA A 1 178 ? -19.443 4.570 -6.121 1.00 71.50 178 ALA A CA 1
ATOM 1311 C C . ALA A 1 178 ? -19.239 5.777 -5.182 1.00 71.50 178 ALA A C 1
ATOM 1313 O O . ALA A 1 178 ? -20.114 6.085 -4.370 1.00 71.50 178 ALA A O 1
ATOM 1314 N N . GLY A 1 179 ? -18.125 6.496 -5.347 1.00 75.69 179 GLY A N 1
ATOM 1315 C CA . GLY A 1 179 ? -17.768 7.651 -4.515 1.00 75.69 179 GLY A CA 1
ATOM 1316 C C . GLY A 1 179 ? -17.097 7.259 -3.194 1.00 75.69 179 GLY A C 1
ATOM 1317 O O . GLY A 1 179 ? -16.382 6.263 -3.126 1.00 75.69 179 GLY A O 1
ATOM 1318 N N . GLU A 1 180 ? -17.292 8.062 -2.144 1.00 83.06 180 GLU A N 1
ATOM 1319 C CA . GLU A 1 180 ? -16.830 7.694 -0.801 1.00 83.06 180 GLU A CA 1
ATOM 1320 C C . GLU A 1 180 ? -17.688 6.551 -0.249 1.00 83.06 180 GLU A C 1
ATOM 1322 O O . GLU A 1 180 ? -18.915 6.649 -0.177 1.00 83.06 180 GLU A O 1
ATOM 1327 N N . SER A 1 181 ? -17.027 5.469 0.155 1.00 86.50 181 SER A N 1
ATOM 1328 C CA . SER A 1 181 ? -17.678 4.256 0.645 1.00 86.50 181 SER A CA 1
ATOM 1329 C C . SER A 1 181 ? -17.404 4.064 2.124 1.00 86.50 181 SER A C 1
ATOM 1331 O O . SER A 1 181 ? -16.266 3.796 2.493 1.00 86.50 181 SER A O 1
ATOM 1333 N N . GLN A 1 182 ? -18.430 4.135 2.973 1.00 94.06 182 GLN A N 1
ATOM 1334 C CA . GLN A 1 182 ? -18.300 3.680 4.357 1.00 94.06 182 GLN A CA 1
ATOM 1335 C C . GLN A 1 182 ? -18.211 2.148 4.382 1.00 94.06 182 GLN A C 1
ATOM 1337 O O . GLN A 1 182 ? -19.118 1.471 3.901 1.00 94.06 182 GLN A O 1
ATOM 1342 N N . LEU A 1 183 ? -17.128 1.615 4.947 1.00 94.44 183 LEU A N 1
ATOM 1343 C CA . LEU A 1 183 ? -16.825 0.179 4.979 1.00 94.44 183 LEU A CA 1
ATOM 1344 C C . LEU A 1 183 ? -17.205 -0.425 6.334 1.00 94.44 183 LEU A C 1
ATOM 1346 O O . LEU A 1 183 ? -17.939 -1.404 6.415 1.00 94.44 183 LEU A O 1
ATOM 1350 N N . LEU A 1 184 ? -16.748 0.222 7.407 1.00 95.75 184 LEU A N 1
ATOM 1351 C CA . LEU A 1 184 ? -17.059 -0.082 8.803 1.00 95.75 184 LEU A CA 1
ATOM 1352 C C . LEU A 1 184 ? -17.293 1.246 9.540 1.00 95.75 184 LEU A C 1
ATOM 1354 O O . LEU A 1 184 ? -16.935 2.311 9.027 1.00 95.75 184 LEU A O 1
ATOM 1358 N N . PRO A 1 185 ? -17.874 1.260 10.751 1.00 95.81 185 PRO A N 1
ATOM 1359 C CA . PRO A 1 185 ? -17.940 2.500 11.511 1.00 95.81 185 PRO A CA 1
ATOM 1360 C C . PRO A 1 185 ? -16.525 3.049 11.762 1.00 95.81 185 PRO A C 1
ATOM 1362 O O . PRO A 1 185 ? -15.653 2.360 12.287 1.00 95.81 185 PRO A O 1
ATOM 1365 N N . GLY A 1 186 ? -16.294 4.290 11.329 1.00 96.12 186 GLY A N 1
ATOM 1366 C CA . GLY A 1 186 ? -14.981 4.935 11.378 1.00 96.12 186 GLY A CA 1
ATOM 1367 C C . GLY A 1 186 ? -14.014 4.550 10.253 1.00 96.12 186 GLY A C 1
ATOM 1368 O O . GLY A 1 186 ? -12.932 5.123 10.223 1.00 96.12 186 GLY A O 1
ATOM 1369 N N . VAL A 1 187 ? -14.378 3.649 9.331 1.00 97.81 187 VAL A N 1
ATOM 1370 C CA . VAL A 1 187 ? -13.533 3.240 8.196 1.00 97.81 187 VAL A CA 1
ATOM 1371 C C . VAL A 1 187 ? -14.244 3.513 6.872 1.00 97.81 187 VAL A C 1
ATOM 1373 O O . VAL A 1 187 ? -15.344 3.003 6.654 1.00 97.81 187 VAL A O 1
ATOM 1376 N N . SER A 1 188 ? -13.609 4.264 5.972 1.00 97.56 188 SER A N 1
ATOM 1377 C CA . SER A 1 188 ? -14.133 4.541 4.624 1.00 97.56 188 SER A CA 1
ATOM 1378 C C . SER A 1 188 ? -13.073 4.311 3.544 1.00 97.56 188 SER A C 1
ATOM 1380 O O . SER A 1 188 ? -11.885 4.350 3.839 1.00 97.56 188 SER A O 1
ATOM 1382 N N . ALA A 1 189 ? -13.478 4.155 2.286 1.00 97.62 189 ALA A N 1
ATOM 1383 C CA . ALA A 1 189 ? -12.603 4.259 1.117 1.00 97.62 189 ALA A CA 1
ATOM 1384 C C . ALA A 1 189 ? -12.908 5.545 0.337 1.00 97.62 189 ALA A C 1
ATOM 1386 O O . ALA A 1 189 ? -14.072 5.865 0.084 1.00 97.62 189 ALA A O 1
ATOM 1387 N N . VAL A 1 190 ? -11.856 6.264 -0.057 1.00 96.38 190 VAL A N 1
ATOM 1388 C CA . VAL A 1 190 ? -11.912 7.482 -0.871 1.00 96.38 190 VAL A CA 1
ATOM 1389 C C . VAL A 1 190 ? -11.157 7.230 -2.168 1.00 96.38 190 VAL A C 1
ATOM 1391 O O . VAL A 1 190 ? -9.963 6.943 -2.146 1.00 96.38 190 VAL A O 1
ATOM 1394 N N . HIS A 1 191 ? -11.841 7.369 -3.302 1.00 95.94 191 HIS A N 1
ATOM 1395 C CA . HIS A 1 191 ? -11.236 7.180 -4.621 1.00 95.94 191 HIS A CA 1
ATOM 1396 C C . HIS A 1 191 ? -10.081 8.163 -4.865 1.00 95.94 191 HIS A C 1
ATOM 1398 O O . HIS A 1 191 ? -10.199 9.374 -4.624 1.00 95.94 191 HIS A O 1
ATOM 1404 N N . ALA A 1 192 ? -8.956 7.628 -5.330 1.00 96.50 192 ALA A N 1
ATOM 1405 C CA . ALA A 1 192 ? -7.710 8.342 -5.570 1.00 96.50 192 ALA A CA 1
ATOM 1406 C C . ALA A 1 192 ? -7.015 7.789 -6.834 1.00 96.50 192 ALA A C 1
ATOM 1408 O O . ALA A 1 192 ? -5.903 7.279 -6.757 1.00 96.50 192 ALA A O 1
ATOM 1409 N N . PRO A 1 193 ? -7.673 7.877 -8.007 1.00 97.00 193 PRO A N 1
ATOM 1410 C CA . PRO A 1 193 ? -7.205 7.224 -9.223 1.00 97.00 193 PRO A CA 1
ATOM 1411 C C . PRO A 1 193 ? -5.884 7.808 -9.720 1.00 97.00 193 PRO A C 1
ATOM 1413 O O . PRO A 1 193 ? -5.528 8.945 -9.407 1.00 97.00 193 PRO A O 1
ATOM 1416 N N . GLY A 1 194 ? -5.217 7.055 -10.587 1.00 97.12 194 GLY A N 1
ATOM 1417 C CA . GLY A 1 194 ? -4.059 7.511 -11.348 1.00 97.12 194 GLY A CA 1
ATOM 1418 C C . GLY A 1 194 ? -2.939 6.490 -11.327 1.00 97.12 194 GLY A C 1
ATOM 1419 O O . GLY A 1 194 ? -2.522 6.043 -12.392 1.00 97.12 194 GLY A O 1
ATOM 1420 N N . HIS A 1 195 ? -2.533 6.061 -10.127 1.00 98.31 195 HIS A N 1
ATOM 1421 C CA . HIS A 1 195 ? -1.636 4.917 -9.985 1.00 98.31 195 HIS A CA 1
ATOM 1422 C C . HIS A 1 195 ? -2.263 3.685 -10.649 1.00 98.31 195 HIS A C 1
ATOM 1424 O O . HIS A 1 195 ? -1.739 3.149 -11.622 1.00 98.31 195 HIS A O 1
ATOM 1430 N N . THR A 1 196 ? -3.490 3.366 -10.234 1.00 98.56 196 THR A N 1
ATOM 1431 C CA . THR A 1 196 ? -4.423 2.519 -10.981 1.00 98.56 196 THR A CA 1
ATOM 1432 C C . THR A 1 196 ? -5.782 3.221 -11.121 1.00 98.56 196 THR A C 1
ATOM 1434 O O . THR A 1 196 ? -6.059 4.190 -10.399 1.00 98.56 196 THR A O 1
ATOM 1437 N N . PRO A 1 197 ? -6.657 2.802 -12.057 1.00 97.56 197 PRO A N 1
ATOM 1438 C CA . PRO A 1 197 ? -7.973 3.424 -12.229 1.00 97.56 197 PRO A CA 1
ATOM 1439 C C . PRO A 1 197 ? -8.892 3.316 -11.001 1.00 97.56 197 PRO A C 1
ATOM 1441 O O . PRO A 1 197 ? -9.693 4.216 -10.746 1.00 97.56 197 PRO A O 1
ATOM 1444 N N . GLY A 1 198 ? -8.791 2.219 -10.255 1.00 97.06 198 GLY A N 1
ATOM 1445 C CA . GLY A 1 198 ? -9.583 1.892 -9.072 1.00 97.06 198 GLY A CA 1
ATOM 1446 C C . GLY A 1 198 ? -8.874 2.153 -7.747 1.00 97.06 198 GLY A C 1
ATOM 1447 O O . GLY A 1 198 ? -9.417 1.769 -6.713 1.00 97.06 198 GLY A O 1
ATOM 1448 N N . HIS A 1 199 ? -7.704 2.802 -7.759 1.00 98.38 199 HIS A N 1
ATOM 1449 C CA . HIS A 1 199 ? -6.950 3.105 -6.543 1.00 98.38 199 HIS A CA 1
ATOM 1450 C C . HIS A 1 199 ? -7.794 3.892 -5.530 1.00 98.38 199 HIS A C 1
ATOM 1452 O O . HIS A 1 199 ? -8.496 4.853 -5.878 1.00 98.38 199 HIS A O 1
ATOM 1458 N N . VAL A 1 200 ? -7.725 3.488 -4.261 1.00 98.31 200 VAL A N 1
ATOM 1459 C CA . VAL A 1 200 ? -8.356 4.183 -3.138 1.00 98.31 200 VAL A CA 1
ATOM 1460 C C . VAL A 1 200 ? -7.375 4.465 -2.003 1.00 98.31 200 VAL A C 1
ATOM 1462 O O . VAL A 1 200 ? -6.475 3.688 -1.697 1.00 98.31 200 VAL A O 1
ATOM 1465 N N . THR A 1 201 ? -7.643 5.551 -1.283 1.00 98.38 201 THR A N 1
ATOM 1466 C CA . THR A 1 201 ? -7.161 5.759 0.084 1.00 98.38 201 THR A CA 1
ATOM 1467 C C . THR A 1 201 ? -8.176 5.185 1.070 1.00 98.38 201 THR A C 1
ATOM 1469 O O . THR A 1 201 ? -9.342 5.588 1.061 1.00 98.38 201 THR A O 1
ATOM 1472 N N . VAL A 1 202 ? -7.747 4.286 1.957 1.00 98.62 202 VAL A N 1
ATOM 1473 C CA . VAL A 1 202 ? -8.583 3.819 3.076 1.00 98.62 202 VAL A CA 1
ATOM 1474 C C . VAL A 1 202 ? -8.397 4.777 4.249 1.00 98.62 202 VAL A C 1
ATOM 1476 O O . VAL A 1 202 ? -7.279 5.082 4.653 1.00 98.62 202 VAL A O 1
ATOM 1479 N N . THR A 1 203 ? -9.487 5.280 4.812 1.00 98.38 203 THR A N 1
ATOM 1480 C CA . THR A 1 203 ? -9.472 6.268 5.891 1.00 98.38 203 THR A CA 1
ATOM 1481 C C . THR A 1 203 ? -9.990 5.661 7.186 1.00 98.38 203 THR A C 1
ATOM 1483 O O . THR A 1 203 ? -10.947 4.894 7.175 1.00 98.38 203 THR A O 1
ATOM 1486 N N . LEU A 1 204 ? -9.361 6.018 8.305 1.00 98.50 204 LEU A N 1
ATOM 1487 C CA . LEU A 1 204 ? -9.708 5.603 9.658 1.00 98.50 204 LEU A CA 1
ATOM 1488 C C . LEU A 1 204 ? -9.929 6.844 10.526 1.00 98.50 204 LEU A C 1
ATOM 1490 O O . LEU A 1 204 ? -9.076 7.728 10.583 1.00 98.50 204 LEU A O 1
ATOM 1494 N N . SER A 1 205 ? -11.061 6.909 11.221 1.00 97.69 205 SER A N 1
ATOM 1495 C CA . SER A 1 205 ? -11.420 7.987 12.143 1.00 97.69 205 SER A CA 1
ATOM 1496 C C . SER A 1 205 ? -11.989 7.423 13.440 1.00 97.69 205 SER A C 1
ATOM 1498 O O . SER A 1 205 ? -12.970 6.682 13.429 1.00 97.69 205 SER A O 1
ATOM 1500 N N . SER A 1 206 ? -11.415 7.813 14.577 1.00 98.06 206 SER A N 1
ATOM 1501 C CA . SER A 1 206 ? -11.901 7.412 15.901 1.00 98.06 206 SER A CA 1
ATOM 1502 C C . SER A 1 206 ? -11.532 8.458 16.946 1.00 98.06 206 SER A C 1
ATOM 1504 O O . SER A 1 206 ? -10.407 8.950 16.970 1.00 98.06 206 SER A O 1
ATOM 1506 N N . GLN A 1 207 ? -12.493 8.834 17.794 1.00 96.88 207 GLN A N 1
ATOM 1507 C CA . GLN A 1 207 ? -12.303 9.791 18.898 1.00 96.88 207 GLN A CA 1
ATOM 1508 C C . GLN A 1 207 ? -11.617 11.116 18.490 1.00 96.88 207 GLN A C 1
ATOM 1510 O O . GLN A 1 207 ? -10.824 11.683 19.236 1.00 96.88 207 GLN A O 1
ATOM 1515 N N . GLY A 1 208 ? -11.921 11.621 17.288 1.00 96.31 208 GLY A N 1
ATOM 1516 C CA . GLY A 1 208 ? -11.336 12.856 16.747 1.00 96.31 208 GLY A CA 1
ATOM 1517 C C . GLY A 1 208 ? -9.921 12.706 16.171 1.00 96.31 208 GLY A C 1
ATOM 1518 O O . GLY A 1 208 ? -9.388 13.675 15.637 1.00 96.31 208 GLY A O 1
ATOM 1519 N N . GLN A 1 209 ? -9.327 11.513 16.237 1.00 97.94 209 GLN A N 1
ATOM 1520 C CA . GLN A 1 209 ? -8.063 11.173 15.585 1.00 97.94 209 GLN A CA 1
ATOM 1521 C C . GLN A 1 209 ? -8.324 10.542 14.216 1.00 97.94 209 GLN A C 1
ATOM 1523 O O . GLN A 1 209 ? -9.358 9.900 14.011 1.00 97.94 209 GLN A O 1
ATOM 1528 N N . ARG A 1 210 ? -7.387 10.732 13.281 1.00 98.25 210 ARG A N 1
ATOM 1529 C CA . ARG A 1 210 ? -7.505 10.259 11.899 1.00 98.25 210 ARG A CA 1
ATOM 1530 C C . ARG A 1 210 ? -6.197 9.662 11.398 1.00 98.25 210 ARG A C 1
ATOM 1532 O O . ARG A 1 210 ? -5.135 10.225 11.664 1.00 98.25 210 ARG A O 1
ATOM 1539 N N . LEU A 1 211 ? -6.305 8.574 10.642 1.00 98.69 211 LEU A N 1
ATOM 1540 C CA . LEU A 1 211 ? -5.208 7.954 9.907 1.00 98.69 211 LEU A CA 1
ATOM 1541 C C . LEU A 1 211 ? -5.679 7.537 8.515 1.00 98.69 211 LEU A C 1
ATOM 1543 O O . LEU A 1 211 ? -6.755 6.959 8.392 1.00 98.69 211 LEU A O 1
ATOM 1547 N N . TRP A 1 212 ? -4.891 7.812 7.480 1.00 98.75 212 TRP A N 1
ATOM 1548 C CA . TRP A 1 212 ? -5.168 7.429 6.098 1.00 98.75 212 TRP A CA 1
ATOM 1549 C C . TRP A 1 212 ? -4.093 6.480 5.573 1.00 98.75 212 TRP A C 1
ATOM 1551 O O . TRP A 1 212 ? -2.904 6.792 5.609 1.00 98.75 212 TRP A O 1
ATOM 1561 N N . PHE A 1 213 ? -4.539 5.333 5.071 1.00 98.75 213 PHE A N 1
ATOM 1562 C CA . PHE A 1 213 ? -3.736 4.375 4.331 1.00 98.75 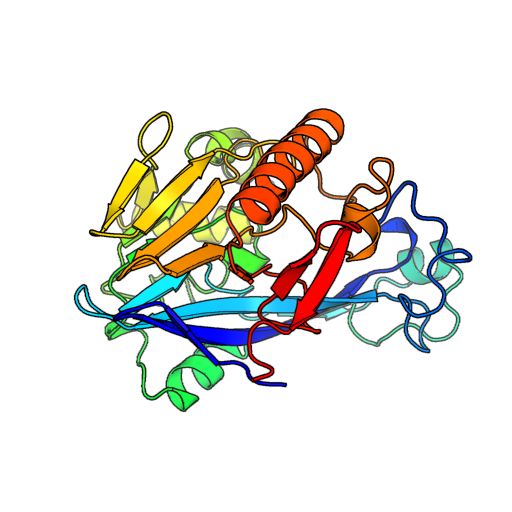213 PHE A CA 1
ATOM 1563 C C . PHE A 1 213 ? -3.780 4.761 2.858 1.00 98.75 213 PHE A C 1
ATOM 1565 O O . PHE A 1 213 ? -4.811 4.609 2.200 1.00 98.75 213 PHE A O 1
ATOM 1572 N N . VAL A 1 214 ? -2.686 5.325 2.364 1.00 98.50 214 VAL A N 1
ATOM 1573 C CA . VAL A 1 214 ? -2.671 6.003 1.059 1.00 98.50 214 VAL A CA 1
ATOM 1574 C C . VAL A 1 214 ? -2.247 5.096 -0.092 1.00 98.50 214 VAL A C 1
ATOM 1576 O O . VAL A 1 214 ? -2.246 5.550 -1.231 1.00 98.50 214 VAL A O 1
ATOM 1579 N N . GLY A 1 215 ? -1.919 3.829 0.193 1.00 98.25 215 GLY A N 1
ATOM 1580 C CA . GLY A 1 215 ? -1.403 2.887 -0.800 1.00 98.25 215 GLY A CA 1
ATOM 1581 C C . GLY A 1 215 ? -0.233 3.495 -1.569 1.00 98.25 215 GLY A C 1
ATOM 1582 O O . GLY A 1 215 ? 0.596 4.201 -0.985 1.00 98.25 215 GLY A O 1
ATOM 1583 N N . ASP A 1 216 ? -0.289 3.318 -2.884 1.00 98.00 216 ASP A N 1
ATOM 1584 C CA . ASP A 1 216 ? 0.684 3.832 -3.856 1.00 98.00 216 ASP A CA 1
ATOM 1585 C C . ASP A 1 216 ? 0.278 5.206 -4.401 1.00 98.00 216 ASP A C 1
ATOM 1587 O O . ASP A 1 216 ? 0.294 5.497 -5.596 1.00 98.00 216 ASP A O 1
ATOM 1591 N N . LEU A 1 217 ? -0.183 6.079 -3.504 1.00 96.56 217 LEU A N 1
ATOM 1592 C CA . LEU A 1 217 ? -0.148 7.507 -3.803 1.00 96.56 217 LEU A CA 1
ATOM 1593 C C . LEU A 1 217 ? 1.266 8.060 -3.674 1.00 96.56 217 LEU A C 1
ATOM 1595 O O . LEU A 1 217 ? 1.519 9.147 -4.193 1.00 96.56 217 LEU A O 1
ATOM 1599 N N . ILE A 1 218 ? 2.148 7.387 -2.936 1.00 95.50 218 ILE A N 1
ATOM 1600 C CA . ILE A 1 218 ? 3.536 7.789 -2.755 1.00 95.50 218 ILE A CA 1
ATOM 1601 C C . ILE A 1 218 ? 4.439 6.589 -2.463 1.00 95.50 218 ILE A C 1
ATOM 1603 O O . ILE A 1 218 ? 4.191 5.780 -1.569 1.00 95.50 218 ILE A O 1
ATOM 1607 N N . GLU A 1 219 ? 5.553 6.554 -3.177 1.00 93.75 219 GLU A N 1
ATOM 1608 C CA . GLU A 1 219 ? 6.542 5.478 -3.160 1.00 93.75 219 GLU A CA 1
ATOM 1609 C C . GLU A 1 219 ? 7.922 6.031 -2.811 1.00 93.75 219 GLU A C 1
ATOM 1611 O O . GLU A 1 219 ? 8.798 5.302 -2.361 1.00 93.75 219 GLU A O 1
ATOM 1616 N N . LEU A 1 220 ? 8.107 7.335 -3.025 1.00 93.12 220 LEU A N 1
ATOM 1617 C CA . LEU A 1 220 ? 9.316 8.080 -2.759 1.00 93.12 220 LEU A CA 1
ATOM 1618 C C . LEU A 1 220 ? 8.977 9.374 -2.007 1.00 93.12 220 LEU A C 1
ATOM 1620 O O . LEU A 1 220 ? 8.235 10.200 -2.542 1.00 93.12 220 LEU A O 1
ATOM 1624 N N . PRO A 1 221 ? 9.567 9.645 -0.823 1.00 91.38 221 PRO A N 1
ATOM 1625 C CA . PRO A 1 221 ? 9.245 10.840 -0.034 1.00 91.38 221 PRO A CA 1
ATOM 1626 C C . PRO A 1 221 ? 9.356 12.162 -0.808 1.00 91.38 221 PRO A C 1
ATOM 1628 O O . PRO A 1 221 ? 8.607 13.104 -0.545 1.00 91.38 221 PRO A O 1
ATOM 1631 N N . ALA A 1 222 ? 10.265 12.224 -1.787 1.00 92.56 222 ALA A N 1
ATOM 1632 C CA . ALA A 1 222 ? 10.471 13.378 -2.656 1.00 92.56 222 ALA A CA 1
ATOM 1633 C C . ALA A 1 222 ? 9.241 13.742 -3.513 1.00 92.56 222 ALA A C 1
ATOM 1635 O O . ALA A 1 222 ? 9.072 14.916 -3.833 1.00 92.56 222 ALA A O 1
ATOM 1636 N N . GLN A 1 223 ? 8.349 12.790 -3.822 1.00 94.62 223 GLN A N 1
ATOM 1637 C CA . GLN A 1 223 ? 7.102 13.045 -4.565 1.00 94.62 223 GLN A CA 1
ATOM 1638 C C . GLN A 1 223 ? 6.140 13.984 -3.825 1.00 94.62 223 GLN A C 1
ATOM 1640 O O . GLN A 1 223 ? 5.245 14.548 -4.452 1.00 94.62 223 GLN A O 1
ATOM 1645 N N . LEU A 1 224 ? 6.306 14.163 -2.507 1.00 93.31 224 LEU A N 1
ATOM 1646 C CA . LEU A 1 224 ? 5.570 15.179 -1.752 1.00 93.31 224 LEU A CA 1
ATOM 1647 C C . LEU A 1 224 ? 5.951 16.599 -2.204 1.00 93.31 224 LEU A C 1
ATOM 1649 O O . LEU A 1 224 ? 5.097 17.475 -2.256 1.00 93.31 224 LEU A O 1
ATOM 1653 N N . ASN A 1 225 ? 7.226 16.809 -2.538 1.00 90.12 225 ASN A N 1
ATOM 1654 C CA . ASN A 1 225 ? 7.813 18.125 -2.792 1.00 90.12 225 ASN A CA 1
ATOM 1655 C C . ASN A 1 225 ? 8.052 18.413 -4.283 1.00 90.12 225 ASN A C 1
ATOM 1657 O O . ASN A 1 225 ? 8.280 19.564 -4.655 1.00 90.12 225 ASN A O 1
ATOM 1661 N N . ASP A 1 226 ? 8.028 17.390 -5.138 1.00 91.56 226 ASP A N 1
ATOM 1662 C CA . ASP A 1 226 ? 8.201 17.532 -6.584 1.00 91.56 226 ASP A CA 1
ATOM 1663 C C . ASP A 1 226 ? 7.144 16.717 -7.340 1.00 91.56 226 ASP A C 1
ATOM 1665 O O . ASP A 1 226 ? 7.204 15.491 -7.444 1.00 91.56 226 ASP A O 1
ATOM 1669 N N . GLU A 1 227 ? 6.163 17.436 -7.889 1.00 87.75 227 GLU A N 1
ATOM 1670 C CA . GLU A 1 227 ? 5.036 16.881 -8.647 1.00 87.75 227 GLU A CA 1
ATOM 1671 C C . GLU A 1 227 ? 5.440 16.237 -9.981 1.00 87.75 227 GLU A C 1
ATOM 1673 O O . GLU A 1 227 ? 4.643 15.504 -10.564 1.00 87.75 227 GLU A O 1
ATOM 1678 N N . ASN A 1 228 ? 6.666 16.486 -10.456 1.00 91.00 228 ASN A N 1
ATOM 1679 C CA . ASN A 1 228 ? 7.189 15.878 -11.680 1.00 91.00 228 ASN A CA 1
ATOM 1680 C C . ASN A 1 228 ? 7.777 14.487 -11.428 1.00 91.00 228 ASN A C 1
ATOM 1682 O O . ASN A 1 228 ? 8.155 13.810 -12.383 1.00 91.00 228 ASN A O 1
ATOM 1686 N N . ILE A 1 229 ? 7.892 14.069 -10.162 1.00 95.50 229 ILE A N 1
ATOM 1687 C CA . ILE A 1 229 ? 8.315 12.719 -9.816 1.00 95.50 229 ILE A CA 1
ATOM 1688 C C . ILE A 1 229 ? 7.098 11.796 -9.883 1.00 95.50 229 ILE A C 1
ATOM 1690 O O . ILE A 1 229 ? 6.157 11.873 -9.084 1.00 95.50 229 ILE A O 1
ATOM 1694 N N . HIS A 1 230 ? 7.141 10.888 -10.846 1.00 95.94 230 HIS A N 1
ATOM 1695 C CA . HIS A 1 230 ? 6.128 9.859 -11.049 1.00 95.94 230 HIS A CA 1
ATOM 1696 C C . HIS A 1 230 ? 6.672 8.499 -10.651 1.00 95.94 230 HIS A C 1
ATOM 1698 O O . HIS A 1 230 ? 7.887 8.321 -10.572 1.00 95.94 230 HIS A O 1
ATOM 1704 N N . PHE A 1 231 ? 5.782 7.533 -10.461 1.00 97.00 231 PHE A N 1
ATOM 1705 C CA . PHE A 1 231 ? 6.180 6.142 -10.350 1.00 97.00 231 PHE A CA 1
ATOM 1706 C C . PHE A 1 231 ? 6.027 5.442 -11.702 1.00 97.00 231 PHE A C 1
ATOM 1708 O O . PHE A 1 231 ? 5.155 5.777 -12.507 1.00 97.00 231 PHE A O 1
ATOM 1715 N N . MET A 1 232 ? 6.923 4.504 -12.018 1.00 95.75 232 MET A N 1
ATOM 1716 C CA . MET A 1 232 ? 6.963 3.904 -13.357 1.00 95.75 232 MET A CA 1
ATOM 1717 C C . MET A 1 232 ? 5.683 3.141 -13.727 1.00 95.75 232 MET A C 1
ATOM 1719 O O . MET A 1 232 ? 5.400 3.014 -14.919 1.00 95.75 232 MET A O 1
ATOM 1723 N N . THR A 1 233 ? 4.932 2.662 -12.732 1.00 95.88 233 THR A N 1
ATOM 1724 C CA . THR A 1 233 ? 3.675 1.922 -12.905 1.00 95.88 233 THR A CA 1
ATOM 1725 C C . THR A 1 233 ? 2.428 2.796 -12.780 1.00 95.88 233 THR A C 1
ATOM 1727 O O . THR A 1 233 ? 1.330 2.264 -12.905 1.00 95.88 233 THR A O 1
ATOM 1730 N N . ASP A 1 234 ? 2.565 4.121 -12.626 1.00 97.94 234 ASP A N 1
ATOM 1731 C CA . ASP A 1 234 ? 1.418 5.029 -12.717 1.00 97.94 234 ASP A CA 1
ATOM 1732 C C . ASP A 1 234 ? 0.748 4.889 -14.094 1.00 97.94 234 ASP A C 1
ATOM 1734 O O . ASP A 1 234 ? 1.326 5.269 -15.121 1.00 97.94 234 ASP A O 1
ATOM 1738 N N . VAL A 1 235 ? -0.482 4.364 -14.115 1.00 97.81 235 VAL A N 1
ATOM 1739 C CA . VAL A 1 235 ? -1.282 4.192 -15.340 1.00 97.81 235 VAL A CA 1
ATOM 1740 C C . VAL A 1 235 ? -1.604 5.547 -15.978 1.00 97.81 235 VAL A C 1
ATOM 1742 O O . VAL A 1 235 ? -1.544 5.693 -17.200 1.00 97.81 235 VAL A O 1
ATOM 1745 N N . ASP A 1 236 ? -1.912 6.548 -15.151 1.00 97.81 2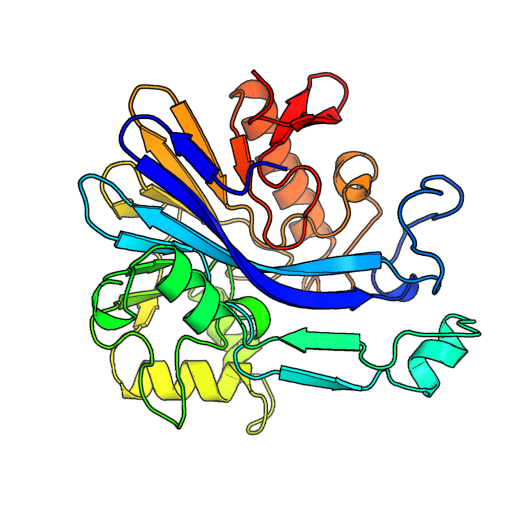36 ASP A N 1
ATOM 1746 C CA . ASP A 1 236 ? -2.131 7.938 -15.544 1.00 97.81 236 ASP A CA 1
ATOM 1747 C C . ASP A 1 236 ? -1.401 8.873 -14.570 1.00 97.81 236 ASP A C 1
ATOM 1749 O O . ASP A 1 236 ? -1.861 9.155 -13.461 1.00 97.81 236 ASP A O 1
ATOM 1753 N N . ARG A 1 237 ? -0.237 9.360 -15.008 1.00 96.12 237 ARG A N 1
ATOM 1754 C CA . ARG A 1 237 ? 0.681 10.185 -14.208 1.00 96.12 237 ARG A CA 1
ATOM 1755 C C . ARG A 1 237 ? 0.083 11.519 -13.768 1.00 96.12 237 ARG A C 1
ATOM 1757 O O . ARG A 1 237 ? 0.326 11.949 -12.641 1.00 96.12 237 ARG A O 1
ATOM 1764 N N . ASP A 1 238 ? -0.692 12.164 -14.637 1.00 95.75 238 ASP A N 1
ATOM 1765 C CA . ASP A 1 238 ? -1.297 13.468 -14.345 1.00 95.75 238 ASP A CA 1
ATOM 1766 C C . ASP A 1 238 ? -2.417 13.311 -13.310 1.00 95.75 238 ASP A C 1
ATOM 1768 O O . ASP A 1 238 ? -2.536 14.101 -12.363 1.00 95.75 238 ASP A O 1
ATOM 1772 N N . THR A 1 239 ? -3.215 12.252 -13.454 1.00 97.06 239 THR A N 1
ATOM 1773 C CA . THR A 1 239 ? -4.267 11.899 -12.501 1.00 97.06 239 THR A CA 1
ATOM 1774 C C . THR A 1 239 ? -3.665 11.467 -11.162 1.00 97.06 239 THR A C 1
ATOM 1776 O O . THR A 1 239 ? -4.119 11.959 -10.128 1.00 97.06 239 THR A O 1
ATOM 1779 N N . ALA A 1 240 ? -2.589 10.669 -11.160 1.00 97.19 240 ALA A N 1
ATOM 1780 C CA . ALA A 1 240 ? -1.882 10.247 -9.946 1.00 97.19 240 ALA A CA 1
ATOM 1781 C C . ALA A 1 240 ? -1.318 11.451 -9.179 1.00 97.19 240 ALA A C 1
ATOM 1783 O O . ALA A 1 240 ? -1.573 11.614 -7.984 1.00 97.19 240 ALA A O 1
ATOM 1784 N N . GLY A 1 241 ? -0.630 12.363 -9.877 1.00 96.12 241 GLY A N 1
ATOM 1785 C CA . GLY A 1 241 ? -0.114 13.600 -9.286 1.00 96.12 241 GLY A CA 1
ATOM 1786 C C . GLY A 1 241 ? -1.224 14.509 -8.742 1.00 96.12 241 GLY A C 1
ATOM 1787 O O . GLY A 1 241 ? -1.085 15.106 -7.670 1.00 96.12 241 GLY A O 1
ATOM 1788 N N . SER A 1 242 ? -2.361 14.585 -9.439 1.00 96.12 242 SER A N 1
ATOM 1789 C CA . SER A 1 242 ? -3.532 15.349 -8.987 1.00 96.12 242 SER A CA 1
ATOM 1790 C C . SER A 1 242 ? -4.186 14.733 -7.743 1.00 96.12 242 SER A C 1
ATOM 1792 O O . SER A 1 242 ? -4.564 15.462 -6.821 1.00 96.12 242 SER A O 1
ATOM 1794 N N . ALA A 1 243 ? -4.300 13.403 -7.685 1.00 96.50 243 ALA A N 1
ATOM 1795 C CA . ALA A 1 243 ? -4.828 12.677 -6.534 1.00 96.50 243 ALA A CA 1
ATOM 1796 C C . ALA A 1 243 ? -3.913 12.823 -5.311 1.00 96.50 243 ALA A C 1
ATOM 1798 O O . ALA A 1 243 ? -4.399 13.209 -4.246 1.00 96.50 243 ALA A O 1
ATOM 1799 N N . ARG A 1 244 ? -2.598 12.625 -5.486 1.00 97.12 244 ARG A N 1
ATOM 1800 C CA . ARG A 1 244 ? -1.570 12.814 -4.449 1.00 97.12 244 ARG A CA 1
ATOM 1801 C C . ARG A 1 244 ? -1.676 14.194 -3.813 1.00 97.12 244 ARG A C 1
ATOM 1803 O O . ARG A 1 244 ? -1.845 14.302 -2.602 1.00 97.12 244 ARG A O 1
ATOM 1810 N N . ARG A 1 245 ? -1.680 15.250 -4.633 1.00 95.50 245 ARG A N 1
ATOM 1811 C CA . ARG A 1 245 ? -1.802 16.638 -4.161 1.00 95.50 245 ARG A CA 1
ATOM 1812 C C . ARG A 1 245 ? -3.091 16.866 -3.384 1.00 95.50 245 ARG A C 1
ATOM 1814 O O . ARG A 1 245 ? -3.060 17.400 -2.283 1.00 95.50 245 ARG A O 1
ATOM 1821 N N . ARG A 1 246 ? -4.233 16.446 -3.939 1.00 95.69 246 ARG A N 1
ATOM 1822 C CA . ARG A 1 246 ? -5.538 16.616 -3.287 1.00 95.69 246 ARG A CA 1
ATOM 1823 C C . ARG A 1 246 ? -5.577 15.939 -1.917 1.00 95.69 246 ARG A C 1
ATOM 1825 O O . ARG A 1 246 ? -6.068 16.544 -0.970 1.00 95.69 246 ARG A O 1
ATOM 1832 N N . ILE A 1 247 ? -5.108 14.695 -1.823 1.00 96.69 247 ILE A N 1
ATOM 1833 C CA . ILE A 1 247 ? -5.127 13.927 -0.574 1.00 96.69 247 ILE A CA 1
ATOM 1834 C C . ILE A 1 247 ? -4.146 14.523 0.440 1.00 96.69 247 ILE A C 1
ATOM 1836 O O . ILE A 1 247 ? -4.522 14.725 1.591 1.00 96.69 247 ILE A O 1
ATOM 1840 N N . PHE A 1 248 ? -2.925 14.879 0.041 1.00 96.75 248 PHE A N 1
ATOM 1841 C CA . PHE A 1 248 ? -1.932 15.406 0.983 1.00 96.75 248 PHE A CA 1
ATOM 1842 C C . PHE A 1 248 ? -2.236 16.824 1.474 1.00 96.75 248 PHE A C 1
ATOM 1844 O O . PHE A 1 248 ? -2.032 17.086 2.658 1.00 96.75 248 PHE A O 1
ATOM 1851 N N . GLU A 1 249 ? -2.837 17.693 0.656 1.00 95.62 249 GLU A N 1
ATOM 1852 C CA . GLU A 1 249 ? -3.341 18.991 1.134 1.00 95.62 249 GLU A CA 1
ATOM 1853 C C . GLU A 1 249 ? -4.436 18.813 2.200 1.00 95.62 249 GLU A C 1
ATOM 1855 O O . GLU A 1 249 ? -4.372 19.411 3.274 1.00 95.62 249 GLU A O 1
ATOM 1860 N N . GLN A 1 250 ? -5.394 17.905 1.977 1.00 95.62 250 GLN A N 1
ATOM 1861 C CA . GLN A 1 250 ? -6.432 17.609 2.974 1.00 95.62 250 GLN A CA 1
ATOM 1862 C C . GLN A 1 250 ? -5.861 16.968 4.247 1.00 95.62 250 GLN A C 1
ATOM 1864 O O . GLN A 1 250 ? -6.336 17.240 5.355 1.00 95.62 250 GLN A O 1
ATOM 1869 N N . ALA A 1 251 ? -4.850 16.108 4.106 1.00 96.38 251 ALA A N 1
ATOM 1870 C CA . ALA A 1 251 ? -4.182 15.479 5.237 1.00 96.38 251 ALA A CA 1
ATOM 1871 C C . ALA A 1 251 ? -3.434 16.508 6.094 1.00 96.38 251 ALA A C 1
ATOM 1873 O O . ALA A 1 251 ? -3.546 16.466 7.322 1.00 96.38 251 ALA A O 1
ATOM 1874 N N . LYS A 1 252 ? -2.738 17.453 5.449 1.00 95.56 252 LYS A N 1
ATOM 1875 C CA . LYS A 1 252 ? -2.025 18.571 6.080 1.00 95.56 252 LYS A CA 1
ATOM 1876 C C . LYS A 1 252 ? -2.988 19.467 6.860 1.00 95.56 252 LYS A C 1
ATOM 1878 O O . LYS A 1 252 ? -2.872 19.557 8.083 1.00 95.56 252 LYS A O 1
ATOM 1883 N N . GLU A 1 253 ? -4.027 19.996 6.203 1.00 94.56 253 GLU A N 1
ATOM 1884 C CA . GLU A 1 253 ? -5.085 20.802 6.846 1.00 94.56 253 GLU A CA 1
ATOM 1885 C C . GLU A 1 253 ? -5.739 20.064 8.025 1.00 94.56 253 GLU A C 1
ATOM 1887 O O . GLU A 1 253 ? -6.089 20.642 9.058 1.00 94.56 253 GLU A O 1
ATOM 1892 N N . GLY A 1 254 ? -5.916 18.752 7.868 1.00 93.75 254 GLY A N 1
ATOM 1893 C CA . GLY A 1 254 ? -6.580 17.905 8.837 1.00 93.75 254 GLY A CA 1
ATOM 1894 C C . GLY A 1 254 ? -5.698 17.357 9.958 1.00 93.75 254 GLY A C 1
ATOM 1895 O O . GLY A 1 254 ? -6.245 16.708 10.860 1.00 93.75 254 GLY A O 1
ATOM 1896 N N . ARG A 1 255 ? -4.378 17.577 9.912 1.00 94.81 255 ARG A N 1
ATOM 1897 C CA . ARG A 1 255 ? -3.386 16.903 10.770 1.00 94.81 255 ARG A CA 1
ATOM 1898 C C . ARG A 1 255 ? -3.609 15.386 10.822 1.00 94.81 255 ARG A C 1
ATOM 1900 O O . ARG A 1 255 ? -3.684 14.791 11.899 1.00 94.81 255 ARG A O 1
ATOM 1907 N N . VAL A 1 256 ? -3.801 14.785 9.652 1.00 98.00 256 VAL A N 1
ATOM 1908 C CA . VAL A 1 256 ? -4.090 13.357 9.493 1.00 98.00 256 VAL A CA 1
ATOM 1909 C C . VAL A 1 256 ? -2.791 12.566 9.449 1.00 98.00 256 VAL A C 1
ATOM 1911 O O . VAL A 1 256 ? -1.867 12.938 8.730 1.00 98.00 256 VAL A O 1
ATOM 1914 N N . VAL A 1 257 ? -2.732 11.463 10.199 1.00 98.31 257 VAL A N 1
ATOM 1915 C CA . VAL A 1 257 ? -1.607 10.525 10.120 1.00 98.31 257 VAL A CA 1
ATOM 1916 C C . VAL A 1 257 ? -1.666 9.781 8.789 1.00 98.31 257 VAL A C 1
ATOM 1918 O O . VAL A 1 257 ? -2.705 9.241 8.428 1.00 98.31 257 VAL A O 1
ATOM 1921 N N . ILE A 1 258 ? -0.558 9.718 8.070 1.00 98.12 258 ILE A N 1
ATOM 1922 C CA . ILE A 1 258 ? -0.408 8.978 6.823 1.00 98.12 258 ILE A CA 1
ATOM 1923 C C . ILE A 1 258 ? 0.323 7.667 7.100 1.00 98.12 258 ILE A C 1
ATOM 1925 O O . ILE A 1 258 ? 1.328 7.649 7.810 1.00 98.12 258 ILE A O 1
ATOM 1929 N N . ALA A 1 259 ? -0.185 6.590 6.512 1.00 97.88 259 ALA A N 1
ATOM 1930 C CA . ALA A 1 259 ? 0.478 5.301 6.396 1.00 97.88 259 ALA A CA 1
ATOM 1931 C C . ALA A 1 259 ? 0.558 4.946 4.902 1.00 97.88 259 ALA A C 1
ATOM 1933 O O . ALA A 1 259 ? -0.464 4.686 4.264 1.00 97.88 259 ALA A O 1
ATOM 1934 N N . ALA A 1 260 ? 1.755 4.996 4.325 1.00 96.56 260 ALA A N 1
ATOM 1935 C CA . ALA A 1 260 ? 1.992 4.610 2.934 1.00 96.56 260 ALA A CA 1
ATOM 1936 C C . ALA A 1 260 ? 2.506 3.167 2.870 1.00 96.56 260 ALA A C 1
ATOM 1938 O O . ALA A 1 260 ? 3.197 2.706 3.784 1.00 96.56 260 ALA A O 1
ATOM 1939 N N . SER A 1 261 ? 2.178 2.448 1.796 1.00 95.75 261 SER A N 1
ATOM 1940 C CA . SER A 1 261 ? 2.567 1.038 1.655 1.00 95.75 261 SER A CA 1
ATOM 1941 C C . SER A 1 261 ? 4.083 0.873 1.548 1.00 95.75 261 SER A C 1
ATOM 1943 O O . SER A 1 261 ? 4.653 -0.023 2.170 1.00 95.75 261 SER A O 1
ATOM 1945 N N . HIS A 1 262 ? 4.735 1.809 0.863 1.00 96.06 262 HIS A N 1
ATOM 1946 C CA . HIS A 1 262 ? 6.136 1.697 0.469 1.00 96.06 262 HIS A CA 1
ATOM 1947 C C . HIS A 1 262 ? 7.118 2.538 1.287 1.00 96.06 262 HIS A C 1
ATOM 1949 O O . HIS A 1 262 ? 8.321 2.286 1.224 1.00 96.06 262 HIS A O 1
ATOM 1955 N N . LEU A 1 263 ? 6.629 3.472 2.109 1.00 91.50 263 LEU A N 1
ATOM 1956 C CA . LEU A 1 263 ? 7.480 4.268 2.995 1.00 91.50 263 LEU A CA 1
ATOM 1957 C C . LEU A 1 263 ? 7.767 3.518 4.305 1.00 91.50 263 LEU A C 1
ATOM 1959 O O . LEU A 1 263 ? 6.874 2.907 4.901 1.00 91.50 263 LEU A O 1
ATOM 1963 N N . SER A 1 264 ? 9.023 3.569 4.750 1.00 83.50 264 SER A N 1
ATOM 1964 C CA . SER A 1 264 ? 9.514 2.869 5.946 1.00 83.50 264 SER A CA 1
ATOM 1965 C C . SER A 1 264 ? 10.057 3.799 7.035 1.00 83.50 264 SER A C 1
ATOM 1967 O O . SER A 1 264 ? 10.114 3.387 8.190 1.00 83.50 264 SER A O 1
ATOM 1969 N N . ASP A 1 265 ? 10.406 5.048 6.710 1.00 86.38 265 ASP A N 1
ATOM 1970 C CA . ASP A 1 265 ? 10.901 6.021 7.688 1.00 86.38 265 ASP A CA 1
ATOM 1971 C C . ASP A 1 265 ? 10.313 7.430 7.449 1.00 86.38 265 ASP A C 1
ATOM 1973 O O . ASP A 1 265 ? 10.739 8.122 6.518 1.00 86.38 265 ASP A O 1
ATOM 1977 N N . PRO A 1 266 ? 9.330 7.872 8.259 1.00 89.62 266 PRO A N 1
ATOM 1978 C CA . PRO A 1 266 ? 8.629 7.111 9.300 1.00 89.62 266 PRO A CA 1
ATOM 1979 C C . PRO A 1 266 ? 7.475 6.258 8.738 1.00 89.62 266 PRO A C 1
ATOM 1981 O O . PRO A 1 266 ? 6.785 6.661 7.804 1.00 89.62 266 PRO A O 1
ATOM 1984 N N . SER A 1 267 ? 7.189 5.118 9.379 1.00 92.38 267 SER A N 1
ATOM 1985 C CA . SER A 1 267 ? 6.047 4.239 9.049 1.00 92.38 267 SER A CA 1
ATOM 1986 C C . SER A 1 267 ? 4.673 4.905 9.218 1.00 92.38 267 SER A C 1
ATOM 1988 O O . SER A 1 267 ? 3.709 4.550 8.542 1.00 92.38 267 SER A O 1
ATOM 1990 N N . PHE A 1 268 ? 4.579 5.867 10.139 1.00 96.75 268 PHE A N 1
ATOM 1991 C CA . PHE A 1 268 ? 3.401 6.701 10.352 1.00 96.75 268 PHE A CA 1
ATOM 1992 C C . PHE A 1 268 ? 3.839 8.153 10.408 1.00 96.75 268 PHE A C 1
ATOM 1994 O O . PHE A 1 268 ? 4.649 8.524 11.259 1.00 96.75 268 PHE A O 1
ATOM 2001 N N . ALA A 1 269 ? 3.288 8.982 9.533 1.00 95.56 269 ALA A N 1
ATOM 2002 C CA . ALA A 1 269 ? 3.808 10.321 9.322 1.00 95.56 269 ALA A CA 1
ATOM 2003 C C . ALA A 1 269 ? 2.717 11.388 9.404 1.00 95.56 269 ALA A C 1
ATOM 2005 O O . ALA A 1 269 ? 1.584 11.165 8.990 1.00 95.56 269 AL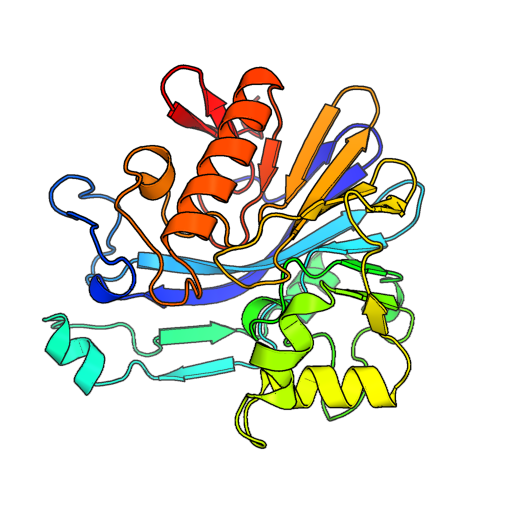A A O 1
ATOM 2006 N N . LEU A 1 270 ? 3.054 12.571 9.903 1.00 96.44 270 LEU A N 1
ATOM 2007 C CA . LEU A 1 270 ? 2.296 13.787 9.623 1.00 96.44 270 LEU A CA 1
ATOM 2008 C C . LEU A 1 270 ? 3.035 14.583 8.548 1.00 96.44 270 LEU A C 1
ATOM 2010 O O . LEU A 1 270 ? 4.265 14.571 8.497 1.00 96.44 270 LEU A O 1
ATOM 2014 N N . ILE A 1 271 ? 2.273 15.306 7.735 1.00 95.56 271 ILE A N 1
ATOM 2015 C CA . ILE A 1 271 ? 2.803 16.311 6.816 1.00 95.56 271 ILE A CA 1
ATOM 2016 C C . ILE A 1 271 ? 2.692 17.667 7.515 1.00 95.56 271 ILE A C 1
ATOM 2018 O O . ILE A 1 271 ? 1.630 18.016 8.038 1.00 95.56 271 ILE A O 1
ATOM 2022 N N . THR A 1 272 ? 3.798 18.402 7.588 1.00 93.75 272 THR A N 1
ATOM 2023 C CA . THR A 1 272 ? 3.833 19.752 8.168 1.00 93.75 272 THR A CA 1
ATOM 2024 C C . THR A 1 272 ? 3.438 20.821 7.145 1.00 93.75 272 THR A C 1
ATOM 2026 O O . THR A 1 272 ? 3.325 20.539 5.958 1.00 93.75 272 THR A O 1
ATOM 2029 N N . GLU A 1 273 ? 3.258 22.065 7.599 1.00 89.56 273 GLU A N 1
ATOM 2030 C CA . GLU A 1 273 ? 2.984 23.220 6.723 1.00 89.56 273 GLU A CA 1
ATOM 2031 C C . GLU A 1 273 ? 4.073 23.452 5.662 1.00 89.56 273 GLU A C 1
ATOM 2033 O O . GLU A 1 273 ? 3.774 23.946 4.580 1.00 89.56 273 GLU A O 1
ATOM 2038 N N . ASP A 1 274 ? 5.317 23.061 5.957 1.00 90.88 274 ASP A N 1
ATOM 2039 C CA . ASP A 1 274 ? 6.472 23.198 5.061 1.00 90.88 274 ASP A CA 1
ATOM 2040 C C . ASP A 1 274 ? 6.701 21.938 4.194 1.00 90.88 274 ASP A C 1
ATOM 2042 O O . ASP A 1 274 ? 7.814 21.709 3.725 1.00 90.88 274 ASP A O 1
ATOM 2046 N N . ASP A 1 275 ? 5.681 21.083 4.039 1.00 91.12 275 ASP A N 1
ATOM 2047 C CA . ASP A 1 275 ? 5.706 19.853 3.228 1.00 91.12 275 ASP A CA 1
ATOM 2048 C C . ASP A 1 275 ? 6.839 18.877 3.606 1.00 91.12 275 ASP A C 1
ATOM 2050 O O . ASP A 1 275 ? 7.462 18.202 2.778 1.00 91.12 275 ASP A O 1
ATOM 2054 N N . THR A 1 276 ? 7.082 18.759 4.914 1.00 91.94 276 THR A N 1
ATOM 2055 C CA . THR A 1 276 ? 8.011 17.770 5.480 1.00 91.94 276 THR A CA 1
ATOM 2056 C C . THR A 1 276 ? 7.282 16.668 6.236 1.00 91.94 276 THR A C 1
ATOM 2058 O O . THR A 1 276 ? 6.267 16.909 6.896 1.00 91.94 276 THR A O 1
ATOM 2061 N N . TRP A 1 277 ? 7.834 15.457 6.157 1.00 92.44 277 TRP A N 1
ATOM 2062 C CA . TRP A 1 277 ? 7.382 14.293 6.911 1.00 92.44 277 TRP A CA 1
ATOM 2063 C C . TRP A 1 277 ? 7.918 14.343 8.340 1.00 92.44 277 TRP A C 1
ATOM 2065 O O . TRP A 1 277 ? 9.119 14.511 8.554 1.00 92.44 277 TRP A O 1
ATOM 2075 N N . VAL A 1 278 ? 7.039 14.160 9.323 1.00 94.00 278 VAL A N 1
ATOM 2076 C CA . VAL A 1 278 ? 7.429 13.998 10.729 1.00 94.00 278 VAL A CA 1
ATOM 2077 C C . VAL A 1 278 ? 6.814 12.734 11.308 1.00 94.00 278 VAL A C 1
ATOM 2079 O O . VAL A 1 278 ? 5.646 12.439 11.060 1.00 94.00 278 VAL A O 1
ATOM 2082 N N . ASP A 1 279 ? 7.599 11.989 12.084 1.00 94.19 279 ASP A N 1
ATOM 2083 C CA . ASP A 1 279 ? 7.157 10.749 12.723 1.00 94.19 279 ASP A CA 1
ATOM 2084 C C . ASP A 1 279 ? 5.992 11.027 13.684 1.00 94.19 279 ASP A C 1
ATOM 2086 O O . ASP A 1 279 ? 6.130 11.754 14.669 1.00 94.19 279 ASP A O 1
ATOM 2090 N N . ALA A 1 280 ? 4.831 10.438 13.399 1.00 94.25 280 ALA A N 1
ATOM 2091 C CA . ALA A 1 280 ? 3.628 10.575 14.213 1.00 94.25 280 ALA A CA 1
ATOM 2092 C C . ALA A 1 280 ? 3.687 9.747 15.513 1.00 94.25 280 ALA A C 1
ATOM 2094 O O . ALA A 1 280 ? 2.832 9.902 16.389 1.00 94.25 280 ALA A O 1
ATOM 2095 N N . THR A 1 281 ? 4.671 8.853 15.643 1.00 89.31 281 THR A N 1
ATOM 2096 C CA . THR A 1 281 ? 4.887 7.998 16.818 1.00 89.31 281 THR A CA 1
ATOM 2097 C C . THR A 1 281 ? 5.869 8.602 17.822 1.00 89.31 281 THR A C 1
ATOM 2099 O O . THR A 1 281 ? 5.852 8.220 18.996 1.00 89.31 281 THR A O 1
ATOM 2102 N N . ALA A 1 282 ? 6.676 9.577 17.394 1.00 79.12 282 ALA A N 1
ATOM 2103 C CA . ALA A 1 282 ? 7.580 10.323 18.256 1.00 79.12 282 ALA A CA 1
ATOM 2104 C C . ALA A 1 282 ? 6.767 11.245 19.185 1.00 79.12 282 ALA A C 1
ATOM 2106 O O . ALA A 1 282 ? 6.231 12.270 18.767 1.00 79.12 282 ALA A O 1
ATOM 2107 N N . ARG A 1 283 ? 6.631 10.842 20.452 1.00 55.19 283 ARG A N 1
ATOM 2108 C CA . ARG A 1 283 ? 6.023 11.649 21.522 1.00 55.19 283 ARG A CA 1
ATOM 2109 C C . ARG A 1 283 ? 7.056 12.493 22.250 1.00 55.19 283 ARG A C 1
ATOM 2111 O O . ARG A 1 283 ? 8.164 11.969 22.499 1.00 55.19 283 ARG A O 1
#

Sequence (283 aa):
MTDKITIGEFTVTVLTDGASHLPPSAYPGADFTKYPDTLDATGTHEIRLGAHLVQGPHGTFLVDAGAGELSMPFPPELAAANGLTNPPPTMASAGALPAALAAEGVAPEDITEIFTTHLHLDHIGWIVKDGRPFFPNATVHYGAEDWALLVDGAPADDPARIVMESAREAGILRTYAAGESQLLPGVSAVHAPGHTPGHVTVTLSSQGQRLWFVGDLIELPAQLNDENIHFMTDVDRDTAGSARRRIFEQAKEGRVVIAASHLSDPSFALITEDDTWVDATAR

pLDDT: mean 95.72, std 5.12, range [55.19, 98.88]

Secondary structure (DSSP, 8-state):
--SEEEETTEEEEEEEEEEEEE-GGGSTT--TTT-TTSS-TTS-EEEEEEEEEEEETTEEEEE-----SEEEEPPHHHHHHTT-SS--SEEEEE--HHHHHHHTT--GGGEEEEE-S--SHHHHTTSEETTEESSTT-EEEE-TTHIIIIIISS-TT-HHHHHHHHHHHTT-EEEPPSSSEEEETTEEEEE--SSSTT-EEEEEEETTEEEEEEETT-SSGGGGT-TT---TT-SSHHHHHHHHHHHHHHHHHHTPEEEESS--TTSSEEEPTTS-EEESS--

Organism: NCBI:txid559628

Nearest PDB structures (foldseek):
  5hif-assembly1_B  TM=8.345E-01  e=1.813E-27  synthetic construct
  1p9e-assembly1_A  TM=8.422E-01  e=2.257E-26  Pseudomonas sp. WBC-3
  7y7u-assembly1_B  TM=8.411E-01  e=2.355E-23  Labrenzia sp. VG12
  4xuk-assembly1_B  TM=8.053E-01  e=5.425E-22  Acinetobacter sp. NBRC 100985
  3esh-assembly1_A  TM=7.892E-01  e=9.187E-21  Staphylococcus aureus subsp. aureus Mu50

Foldseek 3Di:
DAQWDDFAFKIKGWFFFWKFWAAPVQWFPDDCVVVVVQADPQRTGIWTQGWMWMAGPVFIAIAFGFQAQDFAADDPVVCVVRVGPRHDRTRIGGHCRQVSCVVVVHALQRHQEYEYQAQDNSRQVQCDDPLHGRNPNYAYEWFPQQCVCPAVVDPPPDSSNSRVVSCVVSVRYDYADPAWGDDDVQWIWHAQAFLHRRGTWIKGHHPLAIEIEREVLDQGLCCLVDLSTAGPSGPHSVSSSVSSVVVLVCQAVSQYWYAYNTDVVPRIWGQYPVRDTDRPPPD

Radius of gyration: 17.83 Å; Cα contacts (8 Å, |Δi|>4): 665; chains: 1; bounding box: 47×46×41 Å

Mean predicted aligned error: 3.15 Å

Solvent-accessible surface area (backbone atoms only — not comparable to full-atom values): 14474 Å² total; per-residue (Å²): 134,69,59,57,50,75,43,60,73,29,40,40,32,64,32,56,12,35,39,34,47,39,50,65,77,44,30,47,70,62,60,58,87,83,42,66,85,57,45,49,97,41,57,24,32,78,26,42,30,21,30,34,42,37,40,40,96,90,48,35,32,30,41,29,38,9,44,20,86,36,81,36,66,40,54,68,68,60,33,55,76,65,68,38,88,57,58,60,79,43,30,30,42,33,52,37,43,69,60,41,35,48,74,73,74,43,55,50,68,60,28,47,38,32,44,31,29,41,74,54,38,50,27,41,27,41,51,32,50,96,80,36,62,50,34,73,55,30,41,38,34,33,34,66,59,31,44,62,58,55,37,74,62,38,59,90,84,34,67,39,24,48,34,51,54,41,38,51,74,70,65,35,65,43,60,58,55,88,64,73,23,80,75,49,97,46,28,33,37,36,77,40,34,12,38,39,69,19,17,23,29,40,37,39,45,27,88,92,34,45,38,34,38,40,30,75,60,47,69,50,84,63,45,76,77,35,76,62,38,38,56,67,73,36,73,34,57,69,45,24,44,51,32,34,51,56,52,49,54,53,29,36,80,62,69,26,32,36,32,40,53,21,46,69,84,53,49,36,21,31,50,46,97,84,67,41,83,40,52,66,73,72,126